Protein AF-A0A6V7Y519-F1 (afdb_monomer_lite)

Secondary structure (DSSP, 8-state):
-GGG-GGGS-HHHHGGGHHHHHHHHHHHHHH-SSHHHHHHHHHHHHHHHHHHHHH-TTHHHHHHHIIIII---GGG-SSTTSPPHHHHHHHHHHHHHHHHHTS-THHHHHHHHHHHHHHHHHHHHHHHHHHHHHHTTGGGS-GGGSS-HHHHHHHHHHHHHHHHHHHHHTTT-HHHHHHHHHHHHHHHHHHHHHS-HHHHHHHHHHHHHHHHHH--HHHHHHHHHHHHHHHTSTTSTTSS----B-TTS-B--GGG------------GGGHHHHHHHHHHHHHHHHHHHTT-

Sequence (293 aa):
MLLSFWHLFDIVRIIPFVEVIFNRLFSLLTISKTQELALTSLSTIVKLVNSLYVGRKSGRTILRNYIRLHFNSTIGNQTGDCETLHGSICKLIPALFNKYERVSDISSLDIQCLLRQLWFLFDCCTKSMAHWLILSNLIRAPRTYRFPNDQYFCLEELFNSLMEQIIEKHNKYPEECRSANLAMAVFIKYCLSLMDRHQIMKELHSIVRTMDSVGSRNFRIYKFELLHVLTGHEHWIPLCLPLLTDKYGNVMRGDSIIFDGLSSQKPTVKNWRCWWILFQIIFTYFLASLCLT

pLDDT: mean 78.94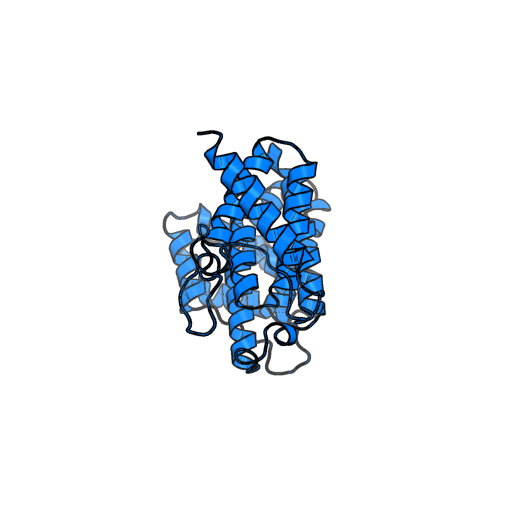, std 21.27, range [24.34, 98.44]

Structure (mmCIF, N/CA/C/O backbone):
data_AF-A0A6V7Y519-F1
#
_entry.id   AF-A0A6V7Y519-F1
#
loop_
_atom_site.group_PDB
_atom_site.id
_atom_site.type_symbol
_atom_site.label_atom_id
_atom_site.label_alt_id
_atom_site.label_comp_id
_atom_site.label_asym_id
_atom_site.label_entity_id
_atom_site.label_seq_id
_atom_site.pdbx_PDB_ins_code
_atom_site.Cartn_x
_atom_site.Cartn_y
_atom_site.Cartn_z
_atom_site.occupancy
_atom_site.B_iso_or_equiv
_atom_site.auth_seq_id
_atom_site.auth_comp_id
_atom_site.auth_asym_id
_atom_site.auth_atom_id
_atom_site.pdbx_PDB_model_num
ATOM 1 N N . MET A 1 1 ? -6.585 24.789 -9.276 1.00 35.91 1 MET A N 1
ATOM 2 C CA . MET A 1 1 ? -7.972 25.304 -9.337 1.00 35.91 1 MET A CA 1
ATOM 3 C C . MET A 1 1 ? -8.997 24.242 -9.754 1.00 35.91 1 MET A C 1
ATOM 5 O O . MET A 1 1 ? -10.035 24.173 -9.124 1.00 35.91 1 MET A O 1
ATOM 9 N N . LEU A 1 2 ? -8.723 23.362 -10.732 1.00 36.03 2 LEU A N 1
ATOM 10 C CA . LEU A 1 2 ? -9.674 22.298 -11.131 1.00 36.03 2 LEU A CA 1
ATOM 11 C C . LEU A 1 2 ? -9.806 21.124 -10.132 1.00 36.03 2 LEU A C 1
ATOM 13 O O . LEU A 1 2 ? -10.812 20.426 -10.136 1.00 36.03 2 LEU A O 1
ATOM 17 N N . LEU A 1 3 ? -8.825 20.915 -9.247 1.00 45.59 3 LEU A N 1
ATOM 18 C CA . LEU A 1 3 ? -8.810 19.785 -8.303 1.00 45.59 3 LEU A CA 1
ATOM 19 C C . LEU A 1 3 ? -9.700 19.974 -7.054 1.00 45.59 3 LEU A C 1
ATOM 21 O O . LEU A 1 3 ? -9.803 19.049 -6.258 1.00 45.59 3 LEU A O 1
ATOM 25 N N . SER A 1 4 ? -10.345 21.131 -6.865 1.00 41.72 4 SER A N 1
ATOM 26 C CA . SER A 1 4 ? -11.185 21.422 -5.686 1.00 41.72 4 SER A CA 1
ATOM 27 C C . SER A 1 4 ? -12.696 21.274 -5.924 1.00 41.72 4 SER A C 1
ATOM 29 O O . SER A 1 4 ? -13.457 21.327 -4.965 1.00 41.72 4 SER A O 1
ATOM 31 N N . PHE A 1 5 ? -13.149 21.058 -7.166 1.00 44.62 5 PHE A N 1
ATOM 32 C CA . PHE A 1 5 ? -14.580 21.058 -7.531 1.00 44.62 5 PHE A CA 1
ATOM 33 C C . PHE A 1 5 ? -15.206 19.658 -7.702 1.00 44.62 5 PHE A C 1
ATOM 35 O O . PHE A 1 5 ? -16.339 19.531 -8.160 1.00 44.62 5 PHE A O 1
ATOM 42 N N . TRP A 1 6 ? -14.511 18.586 -7.305 1.00 51.62 6 TRP A N 1
ATOM 43 C CA . TRP A 1 6 ? -14.960 17.203 -7.540 1.00 51.62 6 TRP A CA 1
ATOM 44 C C . TRP A 1 6 ? -16.269 16.819 -6.843 1.00 51.62 6 TRP A C 1
ATOM 46 O O . TRP A 1 6 ? -16.978 15.951 -7.344 1.00 51.62 6 TRP A O 1
ATOM 56 N N . HIS A 1 7 ? -16.631 17.483 -5.742 1.00 52.62 7 HIS A N 1
ATOM 57 C CA . HIS A 1 7 ? -17.895 17.236 -5.036 1.00 52.62 7 HIS A CA 1
ATOM 58 C C . HIS A 1 7 ? -19.145 17.567 -5.873 1.00 52.62 7 HIS A C 1
ATOM 60 O O . HIS A 1 7 ? -20.232 17.110 -5.537 1.00 52.62 7 HIS A O 1
ATOM 66 N N . LEU A 1 8 ? -18.993 18.329 -6.963 1.00 44.78 8 LEU A N 1
ATOM 67 C CA . LEU A 1 8 ? -20.070 18.700 -7.888 1.00 44.78 8 LEU A CA 1
ATOM 68 C C . LEU A 1 8 ? -20.172 17.778 -9.113 1.00 44.78 8 LEU A C 1
ATOM 70 O O . LEU A 1 8 ? -21.110 17.913 -9.898 1.00 44.78 8 LEU A O 1
ATOM 74 N N . PHE A 1 9 ? -19.227 16.852 -9.308 1.00 57.38 9 PHE A N 1
ATOM 75 C CA . PHE A 1 9 ? -19.288 15.930 -10.437 1.00 57.38 9 PHE A CA 1
ATOM 76 C C . PHE A 1 9 ? -20.116 14.696 -10.091 1.00 57.38 9 PHE A C 1
ATOM 78 O O . PHE A 1 9 ? -19.774 13.908 -9.211 1.00 57.38 9 PHE A O 1
ATOM 85 N N . ASP A 1 10 ? -21.189 14.505 -10.850 1.00 68.25 10 ASP A N 1
ATOM 86 C CA . ASP A 1 10 ? -22.009 13.307 -10.793 1.00 68.25 10 ASP A CA 1
ATOM 87 C C . ASP A 1 10 ? -21.159 12.072 -11.148 1.00 68.25 10 ASP A C 1
ATOM 89 O O . ASP A 1 10 ? -20.650 11.944 -12.267 1.00 68.25 10 ASP A O 1
ATOM 93 N N . ILE A 1 11 ? -21.002 11.155 -10.186 1.00 73.50 11 ILE A N 1
ATOM 94 C CA . ILE A 1 11 ? -20.200 9.925 -10.297 1.00 73.50 11 ILE A CA 1
ATOM 95 C C . ILE A 1 11 ? -20.581 9.140 -11.560 1.00 73.50 11 ILE A C 1
ATOM 97 O O . ILE A 1 11 ? -19.733 8.494 -12.174 1.00 73.50 11 ILE A O 1
ATOM 101 N N . VAL A 1 12 ? -21.850 9.203 -11.985 1.00 76.00 12 VAL A N 1
ATOM 102 C CA . VAL A 1 12 ? -22.342 8.576 -13.223 1.00 76.00 12 VAL A CA 1
ATOM 103 C C . VAL A 1 12 ? -21.588 9.066 -14.458 1.00 76.00 12 VAL A C 1
ATOM 105 O O . VAL A 1 12 ? -21.234 8.252 -15.307 1.00 76.00 12 VAL A O 1
ATOM 108 N N . ARG A 1 13 ? -21.296 10.365 -14.543 1.00 82.44 13 ARG A N 1
ATOM 109 C CA . ARG A 1 13 ? -20.630 10.973 -15.703 1.00 82.44 13 ARG A CA 1
ATOM 110 C C . ARG A 1 13 ? -19.137 10.666 -15.753 1.00 82.44 13 ARG A C 1
ATOM 112 O O . ARG A 1 13 ? -18.554 10.703 -16.829 1.00 82.44 13 ARG A O 1
ATOM 119 N N . ILE A 1 14 ? -18.527 10.357 -14.608 1.00 82.69 14 ILE A N 1
ATOM 120 C CA . ILE A 1 14 ? -17.096 10.049 -14.522 1.00 82.69 14 ILE A CA 1
ATOM 121 C C . ILE A 1 14 ? -16.797 8.617 -14.983 1.00 82.69 14 ILE A C 1
ATOM 123 O O . ILE A 1 14 ? -15.739 8.397 -15.566 1.00 82.69 14 ILE A O 1
ATOM 127 N N . ILE A 1 15 ? -17.712 7.657 -14.772 1.00 84.62 15 ILE A N 1
ATOM 128 C CA . ILE A 1 15 ? -17.491 6.222 -15.055 1.00 84.62 15 ILE A CA 1
ATOM 129 C C . ILE A 1 15 ? -16.846 5.943 -16.422 1.00 84.62 15 ILE A C 1
ATOM 131 O O . ILE A 1 15 ? -15.837 5.238 -16.435 1.00 84.62 15 ILE A O 1
ATOM 135 N N . PRO A 1 16 ? -17.345 6.493 -17.547 1.00 87.56 16 PRO A N 1
ATOM 136 C CA . PRO A 1 16 ? -16.775 6.213 -18.867 1.00 87.56 16 PRO A CA 1
ATOM 137 C C . PRO A 1 16 ? -15.312 6.651 -19.014 1.00 87.56 16 PRO A C 1
ATOM 139 O O . PRO A 1 16 ? -14.594 6.141 -19.865 1.00 87.56 16 PRO A O 1
ATOM 142 N N . PHE A 1 17 ? -14.865 7.594 -18.184 1.00 89.19 17 PHE A N 1
ATOM 143 C CA . PHE A 1 17 ? -13.533 8.189 -18.236 1.00 89.19 17 PHE A CA 1
ATOM 144 C C . PHE A 1 17 ? -12.628 7.741 -17.084 1.00 89.19 17 PHE A C 1
ATOM 146 O O . PHE A 1 17 ? -11.489 8.198 -17.006 1.00 89.19 17 PHE A O 1
ATOM 153 N N . VAL A 1 18 ? -13.099 6.858 -16.193 1.00 89.19 18 VAL A N 1
ATOM 154 C CA . VAL A 1 18 ? -12.369 6.427 -14.984 1.00 89.19 18 VAL A CA 1
ATOM 155 C C . VAL A 1 18 ? -10.961 5.938 -15.313 1.00 89.19 18 VAL A C 1
ATOM 157 O O . VAL A 1 18 ? -10.004 6.306 -14.637 1.00 89.19 18 VAL A O 1
ATOM 160 N N . GLU A 1 19 ? -10.820 5.156 -16.378 1.00 90.38 19 GLU A N 1
ATOM 161 C CA . GLU A 1 19 ? -9.536 4.602 -16.807 1.00 90.38 19 GLU A CA 1
ATOM 162 C C . GLU A 1 19 ? -8.551 5.689 -17.235 1.00 90.38 19 GLU A C 1
ATOM 164 O O . GLU A 1 19 ? -7.388 5.682 -16.830 1.00 90.38 19 GLU A O 1
ATOM 169 N N . VAL A 1 20 ? -9.027 6.650 -18.032 1.00 90.81 20 VAL A N 1
ATOM 170 C CA . VAL A 1 20 ? -8.224 7.778 -18.512 1.00 90.81 20 VAL A CA 1
ATOM 171 C C . VAL A 1 20 ? -7.824 8.661 -17.335 1.00 90.81 20 VAL A C 1
ATOM 173 O O . VAL A 1 20 ? -6.658 9.032 -17.216 1.00 90.81 20 VAL A O 1
ATOM 176 N N . ILE A 1 21 ? -8.767 8.957 -16.439 1.00 91.62 21 ILE A N 1
ATOM 177 C CA . ILE A 1 21 ? -8.535 9.798 -15.264 1.00 91.62 21 ILE A CA 1
ATOM 178 C C . ILE A 1 21 ? -7.498 9.152 -14.347 1.00 91.62 21 ILE A C 1
ATOM 180 O O . ILE A 1 21 ? -6.512 9.804 -14.007 1.00 91.62 21 ILE A O 1
ATOM 184 N N . PHE A 1 22 ? -7.660 7.876 -13.986 1.00 92.81 22 PHE A N 1
ATOM 185 C CA . PHE A 1 22 ? -6.698 7.212 -13.112 1.00 92.81 22 PHE A CA 1
ATOM 186 C C . PHE A 1 22 ? -5.319 7.103 -13.751 1.00 92.81 22 PHE A C 1
ATOM 188 O O . PHE A 1 22 ? -4.347 7.479 -13.104 1.00 92.81 22 PHE A O 1
ATOM 195 N N . ASN A 1 23 ? -5.208 6.672 -15.010 1.00 92.50 23 ASN A N 1
ATOM 196 C CA . ASN A 1 23 ? -3.902 6.567 -15.667 1.00 92.50 23 ASN A CA 1
ATOM 197 C C . ASN A 1 23 ? -3.193 7.930 -15.751 1.00 92.50 23 ASN A C 1
ATOM 199 O O . ASN A 1 23 ? -1.983 8.011 -15.540 1.00 92.50 23 ASN A O 1
ATOM 203 N N . ARG A 1 24 ? -3.932 9.023 -15.991 1.00 91.25 24 ARG A N 1
ATOM 204 C CA . ARG A 1 24 ? -3.362 10.378 -15.968 1.00 91.25 24 ARG A CA 1
ATOM 205 C C . ARG A 1 24 ? -2.940 10.805 -14.565 1.00 91.25 24 ARG A C 1
ATOM 207 O O . ARG A 1 24 ? -1.833 11.309 -14.418 1.00 91.25 24 ARG A O 1
ATOM 214 N N . LEU A 1 25 ? -3.759 10.569 -13.541 1.00 92.94 25 LEU A N 1
ATOM 215 C CA . LEU A 1 25 ? -3.409 10.899 -12.155 1.00 92.94 25 LEU A CA 1
ATOM 216 C C . LEU A 1 25 ? -2.202 10.092 -11.656 1.00 92.94 25 LEU A C 1
ATOM 218 O O . LEU A 1 25 ? -1.314 10.656 -11.027 1.00 92.94 25 LEU A O 1
ATOM 222 N N . PHE A 1 26 ? -2.126 8.800 -11.979 1.00 92.44 26 PHE A N 1
ATOM 223 C CA . PHE A 1 26 ? -0.978 7.953 -11.654 1.00 92.44 26 PHE A CA 1
ATOM 224 C C . PHE A 1 26 ? 0.287 8.401 -12.389 1.00 92.44 26 PHE A C 1
ATOM 226 O O . PHE A 1 26 ? 1.347 8.487 -11.778 1.00 92.44 26 PHE A O 1
ATOM 233 N N . SER A 1 27 ? 0.174 8.781 -13.664 1.00 89.56 27 SER A N 1
ATOM 234 C CA . SER A 1 27 ? 1.287 9.372 -14.414 1.00 89.56 27 SER A CA 1
ATOM 235 C C . SER A 1 27 ? 1.769 10.697 -13.813 1.00 89.56 27 SER A C 1
ATOM 237 O O . SER A 1 27 ? 2.960 10.992 -13.880 1.00 89.56 27 SER A O 1
ATOM 239 N N . LEU A 1 28 ? 0.880 11.497 -13.214 1.00 90.25 28 LEU A N 1
ATOM 240 C CA . LEU A 1 28 ? 1.288 12.715 -12.514 1.00 90.25 28 LEU A CA 1
ATOM 241 C C . LEU A 1 28 ? 2.119 12.403 -11.267 1.00 90.25 28 LEU A C 1
ATOM 243 O O . LEU A 1 28 ? 2.986 13.206 -10.943 1.00 90.25 28 LEU A O 1
ATOM 247 N N . LEU A 1 29 ? 1.927 11.259 -10.600 1.00 90.62 29 LEU A N 1
ATOM 248 C CA . LEU A 1 29 ? 2.732 10.906 -9.423 1.00 90.62 29 LEU A CA 1
ATOM 249 C C . LEU A 1 29 ? 4.220 10.760 -9.758 1.00 90.62 29 LEU A C 1
ATOM 251 O O . LEU A 1 29 ? 5.047 11.161 -8.952 1.00 90.62 29 LEU A O 1
ATOM 255 N N . THR A 1 30 ? 4.550 10.245 -10.946 1.00 86.62 30 THR A N 1
ATOM 256 C CA . THR A 1 30 ? 5.941 9.987 -11.362 1.00 86.62 30 THR A CA 1
ATOM 257 C C . THR A 1 30 ? 6.583 11.159 -12.109 1.00 86.62 30 THR A C 1
ATOM 259 O O . THR A 1 30 ? 7.801 11.286 -12.120 1.00 86.62 30 THR A O 1
ATOM 262 N N . ILE A 1 31 ? 5.783 12.008 -12.771 1.00 85.31 31 ILE A N 1
ATOM 263 C CA . ILE A 1 31 ? 6.279 13.149 -13.574 1.00 85.31 31 ILE A CA 1
ATOM 264 C C . ILE A 1 31 ? 6.355 14.444 -12.745 1.00 85.31 31 ILE A C 1
ATOM 266 O O . ILE A 1 31 ? 7.045 15.395 -13.122 1.00 85.31 31 ILE A O 1
ATOM 270 N N . SER A 1 32 ? 5.635 14.520 -11.621 1.00 83.81 32 SER A N 1
ATOM 271 C CA . SER A 1 32 ? 5.597 15.727 -10.791 1.00 83.81 32 SER A CA 1
ATOM 272 C C . SER A 1 32 ? 6.980 16.090 -10.255 1.00 83.81 32 SER A C 1
ATOM 274 O O . SER A 1 32 ? 7.599 15.321 -9.532 1.00 83.81 32 SER A O 1
ATOM 276 N N . LYS A 1 33 ? 7.429 17.318 -10.542 1.00 80.19 33 LYS A N 1
ATOM 277 C CA . LYS A 1 33 ? 8.677 17.870 -9.987 1.00 80.19 33 LYS A CA 1
ATOM 278 C C . LYS A 1 33 ? 8.543 18.309 -8.526 1.00 80.19 33 LYS A C 1
ATOM 280 O O . LYS A 1 33 ? 9.545 18.444 -7.835 1.00 80.19 33 LYS A O 1
ATOM 285 N N . THR A 1 34 ? 7.319 18.580 -8.069 1.00 88.44 34 THR A N 1
ATOM 286 C CA . THR A 1 34 ? 7.035 19.044 -6.708 1.00 88.44 34 THR A CA 1
ATOM 287 C C . THR A 1 34 ? 6.245 17.999 -5.929 1.00 88.44 34 THR A C 1
ATOM 289 O O . THR A 1 34 ? 5.240 17.463 -6.405 1.00 88.44 34 THR A O 1
ATOM 292 N N . GLN A 1 35 ? 6.666 17.754 -4.687 1.00 88.81 35 GLN A N 1
ATOM 293 C CA . GLN A 1 35 ? 6.001 16.804 -3.794 1.00 88.81 35 GLN A CA 1
ATOM 294 C C . GLN A 1 35 ? 4.546 17.210 -3.504 1.00 88.81 35 GLN A C 1
ATOM 296 O O . GLN A 1 35 ? 3.671 16.356 -3.400 1.00 88.81 35 GLN A O 1
ATOM 301 N N . GLU A 1 36 ? 4.242 18.510 -3.444 1.00 90.31 36 GLU A N 1
ATOM 302 C CA . GLU A 1 36 ? 2.880 19.001 -3.205 1.00 90.31 36 GLU A CA 1
ATOM 303 C C . GLU A 1 36 ? 1.891 18.631 -4.318 1.00 90.31 36 GLU A C 1
ATOM 305 O O . GLU A 1 36 ? 0.735 18.290 -4.032 1.00 90.31 36 GLU A O 1
ATOM 310 N N . LEU A 1 37 ? 2.330 18.671 -5.582 1.00 91.31 37 LEU A N 1
ATOM 311 C CA . LEU A 1 37 ? 1.500 18.287 -6.724 1.00 91.31 37 LEU A CA 1
ATOM 312 C C . LEU A 1 37 ? 1.242 16.778 -6.718 1.00 91.31 37 LEU A C 1
ATOM 314 O O . LEU A 1 37 ? 0.103 16.350 -6.927 1.00 91.31 37 LEU A O 1
ATOM 318 N N . ALA A 1 38 ? 2.267 15.984 -6.402 1.00 92.12 38 ALA A N 1
ATOM 319 C CA . ALA A 1 38 ? 2.147 14.539 -6.256 1.00 92.12 38 ALA A CA 1
ATOM 320 C C . ALA A 1 38 ? 1.193 14.164 -5.106 1.00 92.12 38 ALA A C 1
ATOM 322 O O . ALA A 1 38 ? 0.272 13.371 -5.298 1.00 92.12 38 ALA A O 1
ATOM 323 N N . LEU A 1 39 ? 1.317 14.816 -3.943 1.00 93.56 39 LEU A N 1
ATOM 324 C CA . LEU A 1 39 ? 0.414 14.631 -2.800 1.00 93.56 39 LEU A CA 1
ATOM 325 C C . LEU A 1 39 ? -1.027 15.033 -3.118 1.00 93.56 39 LEU A C 1
ATOM 327 O O . LEU A 1 39 ? -1.973 14.371 -2.697 1.00 93.56 39 LEU A O 1
ATOM 331 N N . THR A 1 40 ? -1.219 16.122 -3.862 1.00 93.06 40 THR A N 1
ATOM 332 C CA . THR A 1 40 ? -2.557 16.558 -4.280 1.00 93.06 40 THR A CA 1
ATOM 333 C C . THR A 1 40 ? -3.165 15.566 -5.268 1.00 93.06 40 THR A C 1
ATOM 335 O O . THR A 1 40 ? -4.329 15.200 -5.120 1.00 93.06 40 THR A O 1
ATOM 338 N N . SER A 1 41 ? -2.371 15.057 -6.209 1.00 94.19 41 SER A N 1
ATOM 339 C CA . SER A 1 41 ? -2.797 14.029 -7.162 1.00 94.19 41 SER A CA 1
ATOM 340 C C . SER A 1 41 ? -3.187 12.734 -6.443 1.00 94.19 41 SER A C 1
ATOM 342 O O . SER A 1 41 ? -4.286 12.224 -6.668 1.00 94.19 41 SER A O 1
ATOM 344 N N . LEU A 1 42 ? -2.368 12.258 -5.497 1.00 95.38 42 LEU A N 1
ATOM 345 C CA . LEU A 1 42 ? -2.679 11.078 -4.684 1.00 95.38 42 LEU A CA 1
ATOM 346 C C . LEU A 1 42 ? -3.947 11.281 -3.844 1.00 95.38 42 LEU A C 1
ATOM 348 O O . LEU A 1 42 ? -4.828 10.425 -3.853 1.00 95.38 42 LEU A O 1
ATOM 352 N N . SER A 1 43 ? -4.088 12.438 -3.193 1.00 94.50 43 SER A N 1
ATOM 353 C CA . SER A 1 43 ? -5.305 12.814 -2.461 1.00 94.50 43 SER A CA 1
ATOM 354 C C . SER A 1 43 ? -6.544 12.739 -3.359 1.00 94.50 43 SER A C 1
ATOM 356 O O . SER A 1 43 ? -7.572 12.184 -2.971 1.00 94.50 43 SER A O 1
ATOM 358 N N . THR A 1 44 ? -6.456 13.219 -4.604 1.00 93.50 44 THR A N 1
ATOM 359 C CA . THR A 1 44 ? -7.584 13.129 -5.542 1.00 93.50 44 THR A CA 1
ATOM 360 C C . THR A 1 44 ? -7.863 11.721 -6.044 1.00 93.50 44 THR A C 1
ATOM 362 O O . THR A 1 44 ? -9.034 11.379 -6.195 1.00 93.50 44 THR A O 1
ATOM 365 N N . ILE A 1 45 ? -6.839 10.875 -6.211 1.00 95.38 45 ILE A N 1
ATOM 366 C CA . ILE A 1 45 ? -7.032 9.442 -6.469 1.00 95.38 45 ILE A CA 1
ATOM 367 C C . ILE A 1 45 ? -7.828 8.828 -5.315 1.00 95.38 45 ILE A C 1
ATOM 369 O O . ILE A 1 45 ? -8.862 8.215 -5.554 1.00 95.38 45 ILE A O 1
ATOM 373 N N . VAL A 1 46 ? -7.407 9.047 -4.067 1.00 95.50 46 VAL A N 1
ATOM 374 C CA . VAL A 1 46 ? -8.075 8.507 -2.870 1.00 95.50 46 VAL A CA 1
ATOM 375 C C . VAL A 1 46 ? -9.531 8.966 -2.791 1.00 95.50 46 VAL A C 1
ATOM 377 O O . VAL A 1 46 ? -10.425 8.142 -2.599 1.00 95.50 46 VAL A O 1
ATOM 380 N N . LYS A 1 47 ? -9.796 10.261 -2.996 1.00 92.19 47 LYS A N 1
ATOM 381 C CA . LYS A 1 47 ? -11.160 10.816 -2.973 1.00 92.19 47 LYS A CA 1
ATOM 382 C C . LYS A 1 47 ? -12.029 10.251 -4.097 1.00 92.19 47 LYS A C 1
ATOM 384 O O . LYS A 1 47 ? -13.182 9.905 -3.847 1.00 92.19 47 LYS A O 1
ATOM 389 N N . LEU A 1 48 ? -11.483 10.092 -5.305 1.00 92.19 48 LEU A N 1
ATOM 390 C CA . LEU A 1 48 ? -12.195 9.506 -6.442 1.00 92.19 48 LEU A CA 1
ATOM 391 C C . LEU A 1 48 ? -12.514 8.024 -6.211 1.00 92.19 48 LEU A C 1
ATOM 393 O O . LEU A 1 48 ? -13.650 7.597 -6.414 1.00 92.19 48 LEU A O 1
ATOM 397 N N . VAL A 1 49 ? -11.537 7.252 -5.733 1.00 94.50 49 VAL A N 1
ATOM 398 C CA . VAL A 1 49 ? -11.713 5.840 -5.366 1.00 94.50 49 VAL A CA 1
ATOM 399 C C . VAL A 1 49 ? -12.772 5.715 -4.281 1.00 94.50 49 VAL A C 1
ATOM 401 O O . VAL A 1 49 ? -13.680 4.899 -4.408 1.00 94.50 49 VAL A O 1
ATOM 404 N N . ASN A 1 50 ? -12.709 6.555 -3.247 1.00 93.06 50 ASN A N 1
ATOM 405 C CA . ASN A 1 50 ? -13.685 6.533 -2.168 1.00 93.06 50 ASN A CA 1
ATOM 406 C C . ASN A 1 50 ? -15.096 6.883 -2.653 1.00 93.06 50 ASN A C 1
ATOM 408 O O . ASN A 1 50 ? -16.055 6.210 -2.282 1.00 93.06 50 ASN A O 1
ATOM 412 N N . SER A 1 51 ? -15.211 7.896 -3.511 1.00 90.06 51 SER A N 1
ATOM 413 C CA . SER A 1 51 ? -16.472 8.296 -4.135 1.00 90.06 51 SER A CA 1
ATOM 414 C C . SER A 1 51 ? -17.077 7.155 -4.959 1.00 90.06 51 SER A C 1
ATOM 416 O O . SER A 1 51 ? -18.246 6.819 -4.785 1.00 90.06 51 SER A O 1
ATOM 418 N N . LEU A 1 52 ? -16.272 6.466 -5.776 1.00 90.75 52 LEU A N 1
ATOM 419 C CA . LEU A 1 52 ? -16.719 5.292 -6.532 1.00 90.75 52 LEU A CA 1
ATOM 420 C C . LEU A 1 52 ? -17.110 4.128 -5.614 1.00 90.75 52 LEU A C 1
ATOM 422 O O . LEU A 1 52 ? -18.135 3.492 -5.846 1.00 90.75 52 LEU A O 1
ATOM 426 N N . TYR A 1 53 ? -16.308 3.858 -4.583 1.00 89.69 53 TYR A N 1
ATOM 427 C CA . TYR A 1 53 ? -16.504 2.746 -3.656 1.00 89.69 53 TYR A CA 1
ATOM 428 C C . TYR A 1 53 ? -17.787 2.889 -2.829 1.00 89.69 53 TYR A C 1
ATOM 430 O O . TYR A 1 53 ? -18.538 1.926 -2.704 1.00 89.69 53 TYR A O 1
ATOM 438 N N . VAL A 1 54 ? -18.044 4.081 -2.281 1.00 87.62 54 VAL A N 1
ATOM 439 C CA . VAL A 1 54 ? -19.215 4.355 -1.430 1.00 87.62 54 VAL A CA 1
ATOM 440 C C . VAL A 1 54 ? -20.450 4.698 -2.267 1.00 87.62 54 VAL A C 1
ATOM 442 O O . VAL A 1 54 ? -21.554 4.275 -1.939 1.00 87.62 54 VAL A O 1
ATOM 445 N N . GLY A 1 55 ? -20.282 5.430 -3.371 1.00 79.88 55 GLY A N 1
ATOM 446 C CA . GLY A 1 55 ? -21.391 5.953 -4.171 1.00 79.88 55 GLY A CA 1
ATOM 447 C C . GLY A 1 55 ? -22.161 4.908 -4.985 1.00 79.88 55 GLY A C 1
ATOM 448 O O . GLY A 1 55 ? -23.242 5.214 -5.486 1.00 79.88 55 GLY A O 1
ATOM 449 N N . ARG A 1 56 ? -21.645 3.678 -5.148 1.00 80.06 56 ARG A N 1
ATOM 450 C CA . ARG A 1 56 ? -22.318 2.608 -5.908 1.00 80.06 56 ARG A CA 1
ATOM 451 C C . ARG A 1 56 ? -22.016 1.205 -5.396 1.00 80.06 56 ARG A C 1
ATOM 453 O O . ARG A 1 56 ? -20.866 0.847 -5.170 1.00 80.06 56 ARG A O 1
ATOM 460 N N . LYS A 1 57 ? -23.033 0.333 -5.448 1.00 80.56 57 LYS A N 1
ATOM 461 C CA . LYS A 1 57 ? -22.887 -1.118 -5.211 1.00 80.56 57 LYS A CA 1
ATOM 462 C C . LYS A 1 57 ? -21.854 -1.779 -6.141 1.00 80.56 57 LYS A C 1
ATOM 464 O O . LYS A 1 57 ? -21.132 -2.672 -5.716 1.00 80.56 57 LYS A O 1
ATOM 469 N N . SER A 1 58 ? -21.757 -1.329 -7.396 1.00 85.19 58 SER A N 1
ATOM 470 C CA . SER A 1 58 ? -20.796 -1.842 -8.387 1.00 85.19 58 SER A CA 1
ATOM 471 C C . SER A 1 58 ? -19.418 -1.167 -8.346 1.00 85.19 58 SER A C 1
ATOM 473 O O . SER A 1 58 ? -18.527 -1.573 -9.092 1.00 85.19 58 SER A O 1
ATOM 475 N N . GLY A 1 59 ? -19.205 -0.167 -7.480 1.00 86.12 59 GLY A N 1
ATOM 476 C CA . GLY A 1 59 ? -17.974 0.627 -7.435 1.00 86.12 59 GLY A CA 1
ATOM 477 C C . GLY A 1 59 ? -16.715 -0.209 -7.228 1.00 86.12 59 GLY A C 1
ATOM 478 O O . GLY A 1 59 ? -15.732 -0.059 -7.953 1.00 86.12 59 GLY A O 1
ATOM 479 N N . ARG A 1 60 ? -16.772 -1.176 -6.305 1.00 89.88 60 ARG A N 1
ATOM 480 C CA . ARG A 1 60 ? -15.668 -2.115 -6.053 1.00 89.88 60 ARG A CA 1
ATOM 481 C C . ARG A 1 60 ? -15.310 -2.940 -7.293 1.00 89.88 60 ARG A C 1
ATOM 483 O O . ARG A 1 60 ? -14.131 -3.167 -7.550 1.00 89.88 60 ARG A O 1
ATOM 490 N N . THR A 1 61 ? -16.307 -3.365 -8.068 1.00 91.19 61 THR A N 1
ATOM 491 C CA . THR A 1 61 ? -16.096 -4.122 -9.311 1.00 91.19 61 THR A CA 1
ATOM 492 C C . THR A 1 61 ? -15.456 -3.250 -10.384 1.00 91.19 61 THR A C 1
ATOM 494 O O . THR A 1 61 ? -14.515 -3.696 -11.029 1.00 91.19 61 THR A O 1
ATOM 497 N N . ILE A 1 62 ? -15.895 -1.995 -10.528 1.00 91.38 62 ILE A N 1
ATOM 498 C CA . ILE A 1 62 ? -15.301 -1.030 -11.470 1.00 91.38 62 ILE A CA 1
ATOM 499 C C . ILE A 1 62 ? -13.818 -0.812 -11.146 1.00 91.38 62 ILE A C 1
ATOM 501 O O . ILE A 1 62 ? -12.969 -0.937 -12.024 1.00 91.38 62 ILE A O 1
ATOM 505 N N . LEU A 1 63 ? -13.495 -0.561 -9.875 1.00 94.06 63 LEU A N 1
ATOM 506 C CA . LEU A 1 63 ? -12.117 -0.353 -9.419 1.00 94.06 63 LEU A CA 1
ATOM 507 C C . LEU A 1 63 ? -11.239 -1.595 -9.641 1.00 94.06 63 LEU A C 1
ATOM 509 O O . LEU A 1 63 ? -10.114 -1.481 -10.124 1.00 94.06 63 LEU A O 1
ATOM 513 N N . ARG A 1 64 ? -11.761 -2.795 -9.351 1.00 94.19 64 ARG A N 1
ATOM 514 C CA . ARG A 1 64 ? -11.059 -4.060 -9.625 1.00 94.19 64 ARG A CA 1
ATOM 515 C C . ARG A 1 64 ? -10.847 -4.297 -11.119 1.00 94.19 64 ARG A C 1
ATOM 517 O O . ARG A 1 64 ? -9.770 -4.742 -11.506 1.00 94.19 64 ARG A O 1
ATOM 524 N N . ASN A 1 65 ? -11.837 -3.987 -11.954 1.00 92.88 65 ASN A N 1
ATOM 525 C CA . ASN A 1 65 ? -11.719 -4.102 -13.406 1.00 92.88 65 ASN A CA 1
ATOM 526 C C . ASN A 1 65 ? -10.678 -3.127 -13.954 1.00 92.88 65 ASN A C 1
ATOM 528 O O . ASN A 1 65 ? -9.849 -3.538 -14.760 1.00 92.88 65 ASN A O 1
ATOM 532 N N . TYR A 1 66 ? -10.649 -1.888 -13.455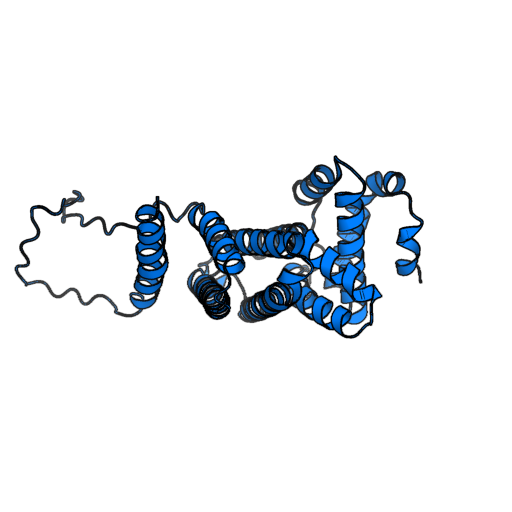 1.00 94.56 66 TYR A N 1
ATOM 533 C CA . TYR A 1 66 ? -9.590 -0.935 -13.776 1.00 94.56 66 TYR A CA 1
ATOM 534 C C . TYR A 1 66 ? -8.208 -1.513 -13.449 1.00 94.56 66 TYR A C 1
ATOM 536 O O . TYR A 1 66 ? -7.363 -1.609 -14.341 1.00 94.56 66 TYR A O 1
ATOM 544 N N . ILE A 1 67 ? -7.994 -1.973 -12.207 1.00 93.50 67 ILE A N 1
ATOM 545 C CA . ILE A 1 67 ? -6.712 -2.567 -11.799 1.00 93.50 67 ILE A CA 1
ATOM 546 C C . ILE A 1 67 ? -6.361 -3.742 -12.711 1.00 93.50 67 ILE A C 1
ATOM 548 O O . ILE A 1 67 ? -5.224 -3.843 -13.157 1.00 93.50 67 ILE A O 1
ATOM 552 N N . ARG A 1 68 ? -7.316 -4.624 -13.022 1.00 91.81 68 ARG A N 1
ATOM 553 C CA . ARG A 1 68 ? -7.071 -5.837 -13.809 1.00 91.81 68 ARG A CA 1
ATOM 554 C C . ARG A 1 68 ? -6.754 -5.540 -15.274 1.00 91.81 68 ARG A C 1
ATOM 556 O O . ARG A 1 68 ? -5.763 -6.071 -15.772 1.00 91.81 68 ARG A O 1
ATOM 563 N N . LEU A 1 69 ? -7.555 -4.708 -15.934 1.00 89.56 69 LEU A N 1
ATOM 564 C CA . LEU A 1 69 ? -7.579 -4.573 -17.394 1.00 89.56 69 LEU A CA 1
ATOM 565 C C . LEU A 1 69 ? -6.915 -3.289 -17.911 1.00 89.56 69 LEU A C 1
ATOM 567 O O . LEU A 1 69 ? -6.310 -3.322 -18.975 1.00 89.56 69 LEU A O 1
ATOM 571 N N . HIS A 1 70 ? -6.982 -2.185 -17.162 1.00 88.94 70 HIS A N 1
ATOM 572 C CA . HIS A 1 70 ? -6.675 -0.845 -17.692 1.00 88.94 70 HIS A CA 1
ATOM 573 C C . HIS A 1 70 ? -5.498 -0.145 -17.005 1.00 88.94 70 HIS A C 1
ATOM 575 O O . HIS A 1 70 ? -4.984 0.845 -17.526 1.00 88.94 70 HIS A O 1
ATOM 581 N N . PHE A 1 71 ? -5.066 -0.640 -15.842 1.00 88.75 71 PHE A N 1
ATOM 582 C CA . PHE A 1 71 ? -3.931 -0.079 -15.116 1.00 88.75 71 PHE A CA 1
ATOM 583 C C . PHE A 1 71 ? -2.641 -0.171 -15.931 1.00 88.75 71 PHE A C 1
ATOM 585 O O . PHE A 1 71 ? -2.184 -1.275 -16.256 1.00 88.75 71 PHE A O 1
ATOM 592 N N . ASN A 1 72 ? -2.024 0.985 -16.178 1.00 82.81 72 ASN A N 1
ATOM 593 C CA . ASN A 1 72 ? -0.761 1.081 -16.887 1.00 82.81 72 ASN A CA 1
ATOM 594 C C . ASN A 1 72 ? 0.280 1.904 -16.106 1.00 82.81 72 ASN A C 1
ATOM 596 O O . ASN A 1 72 ? 0.063 3.068 -15.785 1.00 82.81 72 ASN A O 1
ATOM 600 N N . SER A 1 73 ? 1.444 1.302 -15.850 1.00 75.50 73 SER A N 1
ATOM 601 C CA . SER A 1 73 ? 2.575 1.941 -15.164 1.00 75.50 73 SER A CA 1
ATOM 602 C C . SER A 1 73 ? 3.727 2.332 -16.104 1.00 75.50 73 SER A C 1
ATOM 604 O O . SER A 1 73 ? 4.777 2.745 -15.621 1.00 75.50 73 SER A O 1
ATOM 606 N N . THR A 1 74 ? 3.591 2.162 -17.427 1.00 59.72 74 THR A N 1
ATOM 607 C CA . THR A 1 74 ? 4.709 2.252 -18.394 1.00 59.72 74 THR A CA 1
ATOM 608 C C . THR A 1 74 ? 5.176 3.671 -18.727 1.00 59.72 74 THR A C 1
ATOM 610 O O . THR A 1 74 ? 6.147 3.830 -19.462 1.00 59.72 74 THR A O 1
ATOM 613 N N . ILE A 1 75 ? 4.517 4.713 -18.221 1.00 52.56 75 ILE A N 1
ATOM 614 C CA . ILE A 1 75 ? 4.768 6.093 -18.673 1.00 52.56 75 ILE A CA 1
ATOM 615 C C . ILE A 1 75 ? 6.015 6.710 -17.996 1.00 52.56 75 ILE A C 1
ATOM 617 O O . ILE A 1 75 ? 6.540 7.701 -18.490 1.00 52.56 75 ILE A O 1
ATOM 621 N N . GLY A 1 76 ? 6.542 6.102 -16.924 1.00 50.53 76 GLY A N 1
ATOM 622 C CA . GLY A 1 76 ? 7.670 6.646 -16.150 1.00 50.53 76 GLY A CA 1
ATOM 623 C C . GLY A 1 76 ? 9.045 5.995 -16.354 1.00 50.53 76 GLY A C 1
ATOM 624 O O . GLY A 1 76 ? 10.006 6.519 -15.829 1.00 50.53 76 GLY A O 1
ATOM 625 N N . ASN A 1 77 ? 9.192 4.885 -17.089 1.00 48.78 77 ASN A N 1
ATOM 626 C CA . ASN A 1 77 ? 10.437 4.083 -17.040 1.00 48.78 77 ASN A CA 1
ATOM 627 C C . ASN A 1 77 ? 11.299 4.120 -18.317 1.00 48.78 77 ASN A C 1
ATOM 629 O O . ASN A 1 77 ? 12.198 3.296 -18.461 1.00 48.78 77 ASN A O 1
ATOM 633 N N . GLN A 1 78 ? 11.030 5.016 -19.273 1.00 47.94 78 GLN A N 1
ATOM 634 C CA . GLN A 1 78 ? 11.812 5.058 -20.524 1.00 47.94 78 GLN A CA 1
ATOM 635 C C . GLN A 1 78 ? 13.137 5.825 -20.383 1.00 47.94 78 GLN A C 1
ATOM 637 O O . GLN A 1 78 ? 14.034 5.662 -21.203 1.00 47.94 78 GLN A O 1
ATOM 642 N N . THR A 1 79 ? 13.291 6.596 -19.309 1.00 45.94 79 THR A N 1
ATOM 643 C CA . THR A 1 79 ? 14.529 7.279 -18.926 1.00 45.94 79 THR A CA 1
ATOM 644 C C . THR A 1 79 ? 14.823 6.911 -17.476 1.00 45.94 79 THR A C 1
ATOM 646 O O . THR A 1 79 ? 13.945 7.064 -16.630 1.00 45.94 79 THR A O 1
ATOM 649 N N . GLY A 1 80 ? 16.022 6.407 -17.175 1.00 51.56 80 GLY A N 1
ATOM 650 C CA . GLY A 1 80 ? 16.404 5.921 -15.837 1.00 51.56 80 GLY A CA 1
ATOM 651 C C . GLY A 1 80 ? 16.334 6.953 -14.698 1.00 51.56 80 GLY A C 1
ATOM 652 O O . GLY A 1 80 ? 16.560 6.585 -13.552 1.00 51.56 80 GLY A O 1
ATOM 653 N N . ASP A 1 81 ? 15.990 8.206 -15.004 1.00 52.03 81 ASP A N 1
ATOM 654 C CA . ASP A 1 81 ? 15.924 9.338 -14.074 1.00 52.03 81 ASP A CA 1
ATOM 655 C C . ASP A 1 81 ? 14.539 9.554 -13.435 1.00 52.03 81 ASP A C 1
ATOM 657 O O . ASP A 1 81 ? 14.384 10.405 -12.559 1.00 52.03 81 ASP A O 1
ATOM 661 N N . CYS A 1 82 ? 13.505 8.834 -13.878 1.00 60.00 82 CYS A N 1
ATOM 662 C CA . CYS A 1 82 ? 12.141 9.023 -13.384 1.00 60.00 82 CYS A CA 1
ATOM 663 C C . CYS A 1 82 ? 11.796 8.036 -12.258 1.00 60.00 82 CYS A C 1
ATOM 665 O O . CYS A 1 82 ? 12.090 6.843 -12.332 1.00 60.00 82 CYS A O 1
ATOM 667 N N . GLU A 1 83 ? 11.142 8.542 -11.209 1.00 78.94 83 GLU A N 1
ATOM 668 C CA . GLU A 1 83 ? 10.733 7.737 -10.060 1.00 78.94 83 GLU A CA 1
ATOM 669 C C . GLU A 1 83 ? 9.724 6.655 -10.476 1.00 78.94 83 GLU A C 1
ATOM 671 O O . GLU A 1 83 ? 8.790 6.902 -11.247 1.00 78.94 83 GLU A O 1
ATOM 676 N N . THR A 1 84 ? 9.897 5.432 -9.970 1.00 89.50 84 THR A N 1
ATOM 677 C CA . THR A 1 84 ? 8.956 4.352 -10.264 1.00 89.50 84 THR A CA 1
ATOM 678 C C . THR A 1 84 ? 7.629 4.600 -9.551 1.00 89.50 84 THR A C 1
ATOM 680 O O . THR A 1 84 ? 7.595 5.020 -8.398 1.00 89.50 84 THR A O 1
ATOM 683 N N . LEU A 1 85 ? 6.508 4.264 -10.197 1.00 92.75 85 LEU A N 1
ATOM 684 C CA . LEU A 1 85 ? 5.179 4.490 -9.612 1.00 92.75 85 LEU A CA 1
ATOM 685 C C . LEU A 1 85 ? 4.998 3.803 -8.247 1.00 92.75 85 LEU A C 1
ATOM 687 O O . LEU A 1 85 ? 4.439 4.396 -7.330 1.00 92.75 85 LEU A O 1
ATOM 691 N N . HIS A 1 86 ? 5.478 2.567 -8.091 1.00 93.69 86 HIS A N 1
ATOM 692 C CA . HIS A 1 86 ? 5.447 1.871 -6.802 1.00 93.69 86 HIS A CA 1
ATOM 693 C C . HIS A 1 86 ? 6.307 2.573 -5.738 1.00 93.69 86 HIS A C 1
ATOM 695 O O . HIS A 1 86 ? 5.876 2.674 -4.592 1.00 93.69 86 HIS A O 1
ATOM 701 N N . GLY A 1 87 ? 7.472 3.114 -6.113 1.00 93.00 87 GLY A N 1
ATOM 702 C CA . GLY A 1 87 ? 8.305 3.932 -5.231 1.00 93.00 87 GLY A CA 1
ATOM 703 C C . GLY A 1 87 ? 7.584 5.209 -4.799 1.00 93.00 87 GLY A C 1
ATOM 704 O O . GLY A 1 87 ? 7.461 5.464 -3.601 1.00 93.00 87 GLY A O 1
ATOM 705 N N . SER A 1 88 ? 7.006 5.948 -5.754 1.00 93.06 88 SER A N 1
ATOM 706 C CA . SER A 1 88 ? 6.212 7.148 -5.472 1.00 93.06 88 SER A CA 1
ATOM 707 C C . SER A 1 88 ? 5.018 6.838 -4.564 1.00 93.06 88 SER A C 1
ATOM 709 O O . SER A 1 88 ? 4.777 7.573 -3.615 1.00 93.06 88 SER A O 1
ATOM 711 N N . ILE A 1 89 ? 4.279 5.742 -4.787 1.00 95.69 89 ILE A N 1
ATOM 712 C CA . ILE A 1 89 ? 3.151 5.357 -3.917 1.00 95.69 89 ILE A CA 1
ATOM 713 C C . ILE A 1 89 ? 3.633 5.086 -2.485 1.00 95.69 89 ILE A C 1
ATOM 715 O O . ILE A 1 89 ? 3.037 5.616 -1.546 1.00 95.69 89 ILE A O 1
ATOM 719 N N . CYS A 1 90 ? 4.708 4.308 -2.308 1.00 96.25 90 CYS A N 1
ATOM 720 C CA . CYS A 1 90 ? 5.236 3.997 -0.977 1.00 96.25 90 CYS A CA 1
ATOM 721 C C . CYS A 1 90 ? 5.706 5.248 -0.225 1.00 96.25 90 CYS A C 1
ATOM 723 O O . CYS A 1 90 ? 5.450 5.347 0.968 1.00 96.25 90 CYS A O 1
ATOM 725 N N . LYS A 1 91 ? 6.321 6.221 -0.910 1.00 95.25 91 LYS A N 1
ATOM 726 C CA . LYS A 1 91 ? 6.761 7.490 -0.299 1.00 95.25 91 LYS A CA 1
ATOM 727 C C . LYS A 1 91 ? 5.615 8.464 -0.029 1.00 95.25 91 LYS A C 1
ATOM 729 O O . LYS A 1 91 ? 5.605 9.174 0.975 1.00 95.25 91 LYS A O 1
ATOM 734 N N . LEU A 1 92 ? 4.647 8.544 -0.940 1.00 96.38 92 LEU A N 1
ATOM 735 C CA . LEU A 1 92 ? 3.588 9.548 -0.868 1.00 96.38 92 LEU A CA 1
ATOM 736 C C . LEU A 1 92 ? 2.499 9.192 0.144 1.00 96.38 92 LEU A C 1
ATOM 738 O O . LEU A 1 92 ? 1.884 10.115 0.665 1.00 96.38 92 LEU A O 1
ATOM 742 N N . ILE A 1 93 ? 2.245 7.911 0.440 1.00 97.38 93 ILE A N 1
ATOM 743 C CA . ILE A 1 93 ? 1.234 7.526 1.443 1.00 97.38 93 ILE A CA 1
ATOM 744 C C . ILE A 1 93 ? 1.596 8.061 2.848 1.00 97.38 93 ILE A C 1
ATOM 746 O O . ILE A 1 93 ? 0.768 8.784 3.406 1.00 97.38 93 ILE A O 1
ATOM 750 N N . PRO A 1 94 ? 2.803 7.820 3.405 1.00 96.62 94 PRO A N 1
ATOM 751 C CA . PRO A 1 94 ? 3.232 8.415 4.678 1.00 96.62 94 PRO A CA 1
ATOM 752 C C . PRO A 1 94 ? 3.202 9.942 4.658 1.00 96.62 94 PRO A C 1
ATOM 754 O O . PRO A 1 94 ? 2.651 10.584 5.551 1.00 96.62 94 PRO A O 1
ATOM 757 N N . ALA A 1 95 ? 3.715 10.548 3.584 1.00 95.38 95 ALA A N 1
ATOM 758 C CA . ALA A 1 95 ? 3.689 11.998 3.426 1.00 95.38 95 ALA A CA 1
ATOM 759 C C . ALA A 1 95 ? 2.255 12.564 3.360 1.00 95.38 95 ALA A C 1
ATOM 761 O O . ALA A 1 95 ? 2.016 13.694 3.790 1.00 95.38 95 ALA A O 1
ATOM 762 N N . LEU A 1 96 ? 1.290 11.791 2.853 1.00 95.19 96 LEU A N 1
ATOM 763 C CA . LEU A 1 96 ? -0.117 12.172 2.811 1.00 95.19 96 LEU A CA 1
ATOM 764 C C . LEU A 1 96 ? -0.775 12.091 4.194 1.00 95.19 96 LEU A C 1
ATOM 766 O O . LEU A 1 96 ? -1.526 13.005 4.530 1.00 95.19 96 LEU A O 1
ATOM 770 N N . PHE A 1 97 ? -0.453 11.079 5.010 1.00 94.81 97 PHE A N 1
ATOM 771 C CA . PHE A 1 97 ? -0.862 11.045 6.421 1.00 94.81 97 PHE A CA 1
ATOM 772 C C . PHE A 1 97 ? -0.355 12.285 7.166 1.00 94.81 97 PHE A C 1
ATOM 774 O O . PHE A 1 97 ? -1.161 13.050 7.695 1.00 94.81 97 PHE A O 1
ATOM 781 N N . ASN A 1 98 ? 0.948 12.568 7.069 1.00 92.50 98 ASN A N 1
ATOM 782 C CA . ASN A 1 98 ? 1.570 13.745 7.685 1.00 92.50 98 ASN A CA 1
ATOM 783 C C . ASN A 1 98 ? 0.933 15.063 7.215 1.00 92.50 98 ASN A C 1
ATOM 785 O O . ASN A 1 98 ? 0.779 16.009 7.989 1.00 92.50 98 ASN A O 1
ATOM 789 N N . LYS A 1 99 ? 0.557 15.153 5.932 1.00 91.31 99 LYS A N 1
ATOM 790 C CA . LYS A 1 99 ? -0.145 16.322 5.387 1.00 91.31 99 LYS A CA 1
ATOM 791 C C . LYS A 1 99 ? -1.528 16.485 6.010 1.00 91.31 99 LYS A C 1
ATOM 793 O O . LYS A 1 99 ? -1.907 17.612 6.318 1.00 91.31 99 LYS A O 1
ATOM 798 N N . TYR A 1 100 ? -2.285 15.401 6.156 1.00 90.19 100 TYR A N 1
ATOM 799 C CA . TYR A 1 100 ? -3.622 15.476 6.731 1.00 90.19 100 TYR A CA 1
ATOM 800 C C . TYR A 1 100 ? -3.585 15.835 8.215 1.00 90.19 100 TYR A C 1
ATOM 802 O O . TYR A 1 100 ? -4.367 16.678 8.628 1.00 90.19 100 TYR A O 1
ATOM 810 N N . GLU A 1 101 ? -2.643 15.320 9.000 1.00 84.38 101 GLU A N 1
ATOM 811 C CA . GLU A 1 101 ? -2.546 15.659 10.430 1.00 84.38 101 GLU A CA 1
ATOM 812 C C . GLU A 1 101 ? -2.295 17.145 10.709 1.00 84.38 101 GLU A C 1
ATOM 814 O O . GLU A 1 101 ? -2.766 17.680 11.709 1.00 84.38 101 GLU A O 1
ATOM 819 N N . ARG A 1 102 ? -1.588 17.839 9.811 1.00 80.12 102 ARG A N 1
ATOM 820 C CA . ARG A 1 102 ? -1.274 19.269 9.965 1.00 80.12 102 ARG A CA 1
ATOM 821 C C . ARG A 1 102 ? -2.455 20.201 9.679 1.00 80.12 102 ARG A C 1
ATOM 823 O O . ARG A 1 102 ? -2.374 21.383 10.002 1.00 80.12 102 ARG A O 1
ATOM 830 N N . VAL A 1 103 ? -3.523 19.713 9.048 1.00 69.88 103 VAL A N 1
ATOM 831 C CA . VAL A 1 103 ? -4.697 20.511 8.658 1.00 69.88 103 VAL A CA 1
ATOM 832 C C . VAL A 1 103 ? -5.856 20.133 9.590 1.00 69.88 103 VAL A C 1
ATOM 834 O O . VAL A 1 103 ? -6.111 18.954 9.785 1.00 69.88 103 VAL A O 1
ATOM 837 N N . SER A 1 104 ? -6.549 21.086 10.218 1.00 61.25 104 SER A N 1
ATOM 838 C CA . SER A 1 104 ? -7.632 20.813 11.188 1.00 61.25 104 SER A CA 1
ATOM 839 C C . SER A 1 104 ? -8.880 20.143 10.567 1.00 61.25 104 SER A C 1
ATOM 841 O O . SER A 1 104 ? -9.043 20.159 9.348 1.00 61.25 104 SER A O 1
ATOM 843 N N . ASP A 1 105 ? -9.726 19.538 11.422 1.00 55.69 105 ASP A N 1
ATOM 844 C CA . ASP A 1 105 ? -11.053 18.875 11.277 1.00 55.69 105 ASP A CA 1
ATOM 845 C C . ASP A 1 105 ? -11.485 18.249 9.930 1.00 55.69 105 ASP A C 1
ATOM 847 O O . ASP A 1 105 ? -11.908 17.087 9.905 1.00 55.69 105 ASP A O 1
ATOM 851 N N . ILE A 1 106 ? -11.353 18.956 8.803 1.00 57.22 106 ILE A N 1
ATOM 852 C CA . ILE A 1 106 ? -11.547 18.448 7.430 1.00 57.22 106 ILE A CA 1
ATOM 853 C C . ILE A 1 106 ? -10.599 17.263 7.146 1.00 57.22 106 ILE A C 1
ATOM 855 O O . ILE A 1 106 ? -10.952 16.338 6.413 1.00 57.22 106 ILE A O 1
ATOM 859 N N . SER A 1 107 ? -9.430 17.230 7.792 1.00 64.50 107 SER A N 1
ATOM 860 C CA . SER A 1 107 ? -8.458 16.130 7.714 1.00 64.50 107 SER A CA 1
ATOM 861 C C . SER A 1 107 ? -8.944 14.797 8.268 1.00 64.50 107 SER A C 1
ATOM 863 O O . SER A 1 107 ? -8.473 13.740 7.847 1.00 64.50 107 SER A O 1
ATOM 865 N N . SER A 1 108 ? -9.900 14.815 9.198 1.00 77.25 108 SER A N 1
ATOM 866 C CA . SER A 1 108 ? -10.332 13.603 9.890 1.00 77.25 108 SER A CA 1
ATOM 867 C C . SER A 1 108 ? -11.098 12.647 8.968 1.00 77.25 108 SER A C 1
ATOM 869 O O . SER A 1 108 ? -10.953 11.429 9.094 1.00 77.25 108 SER A O 1
ATOM 871 N N . LEU A 1 109 ? -11.853 13.199 8.012 1.00 86.38 109 LEU A N 1
ATOM 872 C CA . LEU A 1 109 ? -12.540 12.464 6.948 1.00 86.38 109 LEU A CA 1
ATOM 873 C C . LEU A 1 109 ? -11.556 11.987 5.876 1.00 86.38 109 LEU A C 1
ATOM 875 O O . LEU A 1 109 ? -11.705 10.887 5.344 1.00 86.38 109 LEU A O 1
ATOM 879 N N . ASP A 1 110 ? -10.543 12.797 5.568 1.00 90.81 110 ASP A N 1
ATOM 880 C CA . ASP A 1 110 ? -9.525 12.470 4.571 1.00 90.81 110 ASP A CA 1
ATOM 881 C C . ASP A 1 110 ? -8.643 11.291 5.034 1.00 90.81 110 ASP A C 1
ATOM 883 O O . ASP A 1 110 ? -8.421 10.360 4.256 1.00 90.81 110 ASP A O 1
ATOM 887 N N . ILE A 1 111 ? -8.245 11.249 6.314 1.00 92.56 111 ILE A N 1
ATOM 888 C CA . ILE A 1 111 ? -7.543 10.098 6.917 1.00 92.56 111 ILE A CA 1
ATOM 889 C C . ILE A 1 111 ? -8.426 8.846 6.889 1.00 92.56 111 ILE A C 1
ATOM 891 O O . ILE A 1 111 ? -7.971 7.779 6.474 1.00 92.56 111 ILE A O 1
ATOM 895 N N . GLN A 1 112 ? -9.702 8.968 7.269 1.00 93.75 112 GLN A N 1
ATOM 896 C CA . GLN A 1 112 ? -10.655 7.856 7.216 1.00 93.75 112 GLN A CA 1
ATOM 897 C C . GLN A 1 112 ? -10.797 7.307 5.784 1.00 93.75 112 GLN A C 1
ATOM 899 O O . GLN A 1 112 ? -10.780 6.094 5.567 1.00 93.75 112 GLN A O 1
ATOM 904 N N . CYS A 1 113 ? -10.901 8.189 4.783 1.00 93.94 113 CYS A N 1
ATOM 905 C CA . CYS A 1 113 ? -10.954 7.795 3.376 1.00 93.94 113 CYS A CA 1
ATOM 906 C C . CYS A 1 113 ? -9.666 7.103 2.925 1.00 93.94 113 CYS A C 1
ATOM 908 O O . CYS A 1 113 ? -9.744 6.087 2.235 1.00 93.94 113 CYS A O 1
ATOM 910 N N . LEU A 1 114 ? -8.503 7.625 3.316 1.00 96.50 114 LEU A N 1
ATOM 911 C CA . LEU A 1 114 ? -7.214 7.032 2.981 1.00 96.50 114 LEU A CA 1
ATOM 912 C C . LEU A 1 114 ? -7.101 5.615 3.547 1.00 96.50 114 LEU A C 1
ATOM 914 O O . LEU A 1 114 ? -6.920 4.685 2.764 1.00 96.50 114 LEU A O 1
ATOM 918 N N . LEU A 1 115 ? -7.318 5.433 4.855 1.00 97.06 115 LEU A N 1
ATOM 919 C CA . LEU A 1 115 ? -7.285 4.121 5.517 1.00 97.06 115 LEU A CA 1
ATOM 920 C C . LEU A 1 115 ? -8.220 3.113 4.834 1.00 97.06 115 LEU A C 1
ATOM 922 O O . LEU A 1 115 ? -7.819 1.989 4.525 1.00 97.06 115 LEU A O 1
ATOM 926 N N . ARG A 1 116 ? -9.447 3.537 4.508 1.00 95.88 116 ARG A N 1
ATOM 927 C CA . ARG A 1 116 ? -10.432 2.694 3.819 1.00 95.88 116 ARG A CA 1
ATOM 928 C C . ARG A 1 116 ? -9.992 2.277 2.418 1.00 95.88 116 ARG A C 1
ATOM 930 O O . ARG A 1 116 ? -10.294 1.160 2.008 1.00 95.88 116 ARG A O 1
ATOM 937 N N . GLN A 1 117 ? -9.319 3.153 1.671 1.00 96.81 117 GLN A N 1
ATOM 938 C CA . GLN A 1 117 ? -8.977 2.921 0.261 1.00 96.81 117 GLN A CA 1
ATOM 939 C C . GLN A 1 117 ? -7.542 2.427 0.020 1.00 96.81 117 GLN A C 1
ATOM 941 O O . GLN A 1 117 ? -7.155 2.248 -1.137 1.00 96.81 117 GLN A O 1
ATOM 946 N N . LEU A 1 118 ? -6.767 2.128 1.070 1.00 98.12 118 LEU A N 1
ATOM 947 C CA . LEU A 1 118 ? -5.404 1.592 0.936 1.00 98.12 118 LEU A CA 1
ATOM 948 C C . LEU A 1 118 ? -5.325 0.320 0.083 1.00 98.12 118 LEU A C 1
ATOM 950 O O . LEU A 1 118 ? -4.367 0.163 -0.667 1.00 98.12 118 LEU A O 1
ATOM 954 N N . TRP A 1 119 ? -6.342 -0.550 0.126 1.00 97.62 119 TRP A N 1
ATOM 955 C CA . TRP A 1 119 ? -6.388 -1.770 -0.696 1.00 97.62 119 TRP A CA 1
ATOM 956 C C . TRP A 1 119 ? -6.197 -1.473 -2.191 1.00 97.62 119 TRP A C 1
ATOM 958 O O . TRP A 1 119 ? -5.466 -2.184 -2.872 1.00 97.62 119 TRP A O 1
ATOM 968 N N . PHE A 1 120 ? -6.802 -0.392 -2.693 1.00 97.75 120 PHE A N 1
ATOM 969 C CA . PHE A 1 120 ? -6.707 -0.008 -4.098 1.00 97.75 120 PHE A CA 1
ATOM 970 C C . PHE A 1 120 ? -5.302 0.493 -4.445 1.00 97.75 120 PHE A C 1
ATOM 972 O O . PHE A 1 120 ? -4.752 0.133 -5.488 1.00 97.75 120 PHE A O 1
ATOM 979 N N . LEU A 1 121 ? -4.713 1.312 -3.568 1.00 98.12 121 LEU A N 1
ATOM 980 C CA . LEU A 1 121 ? -3.363 1.842 -3.762 1.00 98.12 121 LEU A CA 1
ATOM 981 C C . LEU A 1 121 ? -2.314 0.728 -3.707 1.00 98.12 121 LEU A C 1
ATOM 983 O O . LEU A 1 121 ? -1.410 0.711 -4.540 1.00 98.12 121 LEU A O 1
ATOM 987 N N . PHE A 1 122 ? -2.456 -0.221 -2.783 1.00 98.44 122 PHE A N 1
ATOM 988 C CA . PHE A 1 122 ? -1.559 -1.368 -2.673 1.00 98.44 122 PHE A CA 1
ATOM 989 C C . PHE A 1 122 ? -1.690 -2.338 -3.845 1.00 98.44 122 PHE A C 1
ATOM 991 O O . PHE A 1 122 ? -0.663 -2.752 -4.373 1.00 98.44 122 PHE A O 1
ATOM 998 N N . ASP A 1 123 ? -2.899 -2.615 -4.340 1.00 96.94 123 ASP A N 1
ATOM 999 C CA . ASP A 1 123 ? -3.074 -3.417 -5.558 1.00 96.94 123 ASP A CA 1
ATOM 1000 C C . ASP A 1 123 ? -2.404 -2.746 -6.777 1.00 96.94 123 ASP A C 1
ATOM 1002 O O . ASP A 1 123 ? -1.703 -3.401 -7.556 1.00 96.94 123 ASP A O 1
ATOM 1006 N N . CYS A 1 124 ? -2.557 -1.422 -6.926 1.00 96.19 124 CYS A N 1
ATOM 1007 C CA . CYS A 1 124 ? -1.866 -0.645 -7.962 1.00 96.19 124 CYS A CA 1
ATOM 1008 C C . CYS A 1 124 ? -0.338 -0.686 -7.785 1.00 96.19 124 CYS A C 1
ATOM 1010 O O . CYS A 1 124 ? 0.398 -0.869 -8.759 1.00 96.19 124 CYS A O 1
ATOM 1012 N N . CYS A 1 125 ? 0.146 -0.553 -6.548 1.00 96.25 125 CYS A N 1
ATOM 1013 C CA . CYS A 1 125 ? 1.564 -0.624 -6.209 1.00 96.25 125 CYS A CA 1
ATOM 1014 C C . CYS A 1 125 ? 2.149 -1.996 -6.571 1.00 96.25 125 CYS A C 1
ATOM 1016 O O . CYS A 1 125 ? 3.112 -2.071 -7.333 1.00 96.25 125 CYS A O 1
ATOM 1018 N N . THR A 1 126 ? 1.508 -3.090 -6.147 1.00 95.56 126 THR A N 1
ATOM 1019 C CA . THR A 1 126 ? 1.905 -4.460 -6.497 1.00 95.56 126 THR A CA 1
ATOM 1020 C C . THR A 1 126 ? 1.934 -4.674 -8.007 1.00 95.56 126 THR A C 1
ATOM 1022 O O . THR A 1 126 ? 2.898 -5.240 -8.532 1.00 95.56 126 THR A O 1
ATOM 1025 N N . LYS A 1 127 ? 0.916 -4.201 -8.737 1.00 94.19 127 LYS A N 1
ATOM 1026 C CA . LYS A 1 127 ? 0.892 -4.334 -10.197 1.00 94.19 127 LYS A CA 1
ATOM 1027 C C . LYS A 1 127 ? 2.021 -3.533 -10.856 1.00 94.19 127 LYS A C 1
ATOM 1029 O O . LYS A 1 127 ? 2.664 -4.035 -11.776 1.00 94.19 127 LYS A O 1
ATOM 1034 N N . SER A 1 128 ? 2.335 -2.339 -10.349 1.00 94.38 128 SER A N 1
ATOM 1035 C CA . SER A 1 128 ? 3.493 -1.560 -10.807 1.00 94.38 128 SER A CA 1
ATOM 1036 C C . SER A 1 128 ? 4.829 -2.247 -10.508 1.00 94.38 128 SER A C 1
ATOM 1038 O O . SER A 1 128 ? 5.704 -2.244 -11.373 1.00 94.38 128 SER A O 1
ATOM 1040 N N . MET A 1 129 ? 4.991 -2.864 -9.334 1.00 93.75 129 MET A N 1
ATOM 1041 C CA . MET A 1 129 ? 6.186 -3.647 -8.994 1.00 93.75 129 MET A CA 1
ATOM 1042 C C . MET A 1 129 ? 6.375 -4.815 -9.968 1.00 93.75 129 MET A C 1
ATOM 1044 O O . MET A 1 129 ? 7.474 -5.029 -10.474 1.00 93.75 129 MET A O 1
ATOM 1048 N N . ALA A 1 130 ? 5.298 -5.544 -10.279 1.00 92.81 130 ALA A N 1
ATOM 1049 C CA . ALA A 1 130 ? 5.333 -6.638 -11.245 1.00 92.81 130 ALA A CA 1
ATOM 1050 C C . ALA A 1 130 ? 5.698 -6.149 -12.656 1.00 92.81 130 ALA A C 1
ATOM 1052 O O . ALA A 1 130 ? 6.575 -6.728 -13.295 1.00 92.81 130 ALA A O 1
ATOM 1053 N N . HIS A 1 131 ? 5.084 -5.058 -13.127 1.00 90.88 131 HIS A N 1
ATOM 1054 C CA . HIS A 1 131 ? 5.441 -4.449 -14.410 1.00 90.88 131 HIS A CA 1
ATOM 1055 C C . HIS A 1 131 ? 6.909 -4.022 -14.456 1.00 90.88 131 HIS A C 1
ATOM 1057 O O . HIS A 1 131 ? 7.576 -4.276 -15.452 1.00 90.88 131 HIS A O 1
ATOM 1063 N N . TRP A 1 132 ? 7.430 -3.412 -13.392 1.00 90.12 132 TRP A N 1
ATOM 1064 C CA . TRP A 1 132 ? 8.833 -3.012 -13.333 1.00 90.12 132 TRP A CA 1
ATOM 1065 C C . TRP A 1 132 ? 9.775 -4.222 -13.427 1.00 90.12 132 TRP A C 1
ATOM 1067 O O . TRP A 1 132 ? 10.687 -4.212 -14.246 1.00 90.12 132 TRP A O 1
ATOM 1077 N N . LEU A 1 133 ? 9.493 -5.320 -12.715 1.00 90.88 133 LEU A N 1
ATOM 1078 C CA . LEU A 1 133 ? 10.283 -6.555 -12.833 1.00 90.88 133 LEU A CA 1
ATOM 1079 C C . LEU A 1 133 ? 10.278 -7.151 -14.245 1.00 90.88 133 LEU A C 1
ATOM 1081 O O . LEU A 1 133 ? 11.276 -7.739 -14.662 1.00 90.88 133 LEU A O 1
ATOM 1085 N N . ILE A 1 134 ? 9.155 -7.036 -14.957 1.00 89.81 134 ILE A N 1
ATOM 1086 C CA . ILE A 1 134 ? 9.023 -7.516 -16.336 1.00 89.81 134 ILE A CA 1
ATOM 1087 C C . ILE A 1 134 ? 9.805 -6.602 -17.285 1.00 89.81 134 ILE A C 1
ATOM 1089 O O . ILE A 1 134 ? 10.641 -7.090 -18.037 1.00 89.81 134 ILE A O 1
ATOM 1093 N N . LEU A 1 135 ? 9.581 -5.287 -17.220 1.00 87.75 135 LEU A N 1
ATOM 1094 C CA . LEU A 1 135 ? 10.214 -4.302 -18.106 1.00 87.75 135 LEU A CA 1
ATOM 1095 C C . LEU A 1 135 ? 11.733 -4.230 -17.910 1.00 87.75 135 LEU A C 1
ATOM 1097 O O . LEU A 1 135 ? 12.470 -4.086 -18.879 1.00 87.75 135 LEU A O 1
ATOM 1101 N N . SER A 1 136 ? 12.205 -4.373 -16.671 1.00 87.19 136 SER A N 1
ATOM 1102 C CA . SER A 1 136 ? 13.632 -4.401 -16.338 1.00 87.19 136 SER A CA 1
ATOM 1103 C C . SER A 1 136 ? 14.265 -5.789 -16.500 1.00 87.19 136 SER A C 1
ATOM 1105 O O . SER A 1 136 ? 15.442 -5.952 -16.199 1.00 87.19 136 SER A O 1
ATOM 1107 N N . ASN A 1 137 ? 13.515 -6.805 -16.950 1.00 88.62 137 ASN A N 1
ATOM 1108 C CA . ASN A 1 137 ? 13.963 -8.202 -17.070 1.00 88.62 137 ASN A CA 1
ATOM 1109 C C . ASN A 1 137 ? 14.500 -8.829 -15.761 1.00 88.62 137 ASN A C 1
ATOM 1111 O O . ASN A 1 137 ? 15.206 -9.840 -15.781 1.00 88.62 137 ASN A O 1
ATOM 1115 N N . LEU A 1 138 ? 14.121 -8.286 -14.602 1.00 88.75 138 LEU A N 1
ATOM 1116 C CA . LEU A 1 138 ? 14.571 -8.739 -13.280 1.00 88.75 138 LEU A CA 1
ATOM 1117 C C . LEU A 1 138 ? 13.715 -9.876 -12.708 1.00 88.75 138 LEU A C 1
ATOM 1119 O O . LEU A 1 138 ? 14.073 -10.469 -11.692 1.00 88.75 138 LEU A O 1
ATOM 1123 N N . ILE A 1 139 ? 12.610 -10.249 -13.359 1.00 88.06 139 ILE A N 1
ATOM 1124 C CA . ILE A 1 139 ? 11.735 -11.332 -12.880 1.00 88.06 139 ILE A CA 1
ATOM 1125 C C . ILE A 1 139 ? 12.468 -12.679 -12.721 1.00 88.06 139 ILE A C 1
ATOM 1127 O O . ILE A 1 139 ? 12.145 -13.458 -11.820 1.00 88.06 139 ILE A O 1
ATOM 1131 N N . ARG A 1 140 ? 13.491 -12.935 -13.552 1.00 88.06 140 ARG A N 1
ATOM 1132 C CA . ARG A 1 140 ? 14.347 -14.135 -13.484 1.00 88.06 140 ARG A CA 1
ATOM 1133 C C . ARG A 1 140 ? 15.534 -13.987 -12.529 1.00 88.06 140 ARG A C 1
ATOM 1135 O O . ARG A 1 140 ? 16.152 -14.992 -12.190 1.00 88.06 140 ARG A O 1
ATOM 1142 N N . ALA A 1 141 ? 15.844 -12.773 -12.076 1.00 88.62 141 ALA A N 1
ATOM 1143 C CA . ALA A 1 141 ? 16.930 -12.538 -11.135 1.00 88.62 141 ALA A CA 1
ATOM 1144 C C . ALA A 1 141 ? 16.597 -13.120 -9.744 1.00 88.62 141 ALA A C 1
ATOM 1146 O O . ALA A 1 141 ? 15.411 -13.235 -9.382 1.00 88.62 141 ALA A O 1
ATOM 1147 N N . PRO A 1 142 ? 17.615 -13.464 -8.930 1.00 88.00 142 PRO A N 1
ATOM 1148 C CA . PRO A 1 142 ? 17.408 -13.801 -7.527 1.00 88.00 142 PRO A CA 1
ATOM 1149 C C . PRO A 1 142 ? 16.696 -12.657 -6.802 1.00 88.00 142 PRO A C 1
ATOM 1151 O O . PRO A 1 142 ? 16.992 -11.487 -7.039 1.00 88.00 142 PRO A O 1
ATOM 1154 N N . ARG A 1 143 ? 15.765 -12.984 -5.896 1.00 86.88 143 ARG A N 1
ATOM 1155 C CA . ARG A 1 143 ? 14.911 -11.988 -5.217 1.00 86.88 143 ARG A CA 1
ATOM 1156 C C . ARG A 1 143 ? 15.693 -10.878 -4.502 1.00 86.88 143 ARG A C 1
ATOM 1158 O O . ARG A 1 143 ? 15.230 -9.745 -4.479 1.00 86.88 143 ARG A O 1
ATOM 1165 N N . THR A 1 144 ? 16.882 -11.192 -3.994 1.00 88.06 144 THR A N 1
ATOM 1166 C CA . THR A 1 144 ? 17.808 -10.257 -3.331 1.00 88.06 144 THR A CA 1
ATOM 1167 C C . THR A 1 144 ? 18.269 -9.110 -4.228 1.00 88.06 144 THR A C 1
ATOM 1169 O O . THR A 1 144 ? 18.546 -8.031 -3.728 1.00 88.06 144 THR A O 1
ATOM 1172 N N . TYR A 1 145 ? 18.325 -9.324 -5.545 1.00 88.38 145 TYR A N 1
ATOM 1173 C CA . TYR A 1 145 ? 18.783 -8.333 -6.526 1.00 88.38 145 TYR A CA 1
ATOM 1174 C C . TYR A 1 145 ? 17.642 -7.726 -7.332 1.00 88.38 145 TYR A C 1
ATOM 1176 O O . TYR A 1 145 ? 17.877 -6.972 -8.272 1.00 88.38 145 TYR A O 1
ATOM 1184 N N . ARG A 1 146 ? 16.397 -8.090 -7.008 1.00 90.62 146 ARG A N 1
ATOM 1185 C CA . ARG A 1 146 ? 15.254 -7.646 -7.789 1.00 90.62 146 ARG A CA 1
ATOM 1186 C C . ARG A 1 146 ? 14.972 -6.182 -7.599 1.00 90.62 146 ARG A C 1
ATOM 1188 O O . ARG A 1 146 ? 14.677 -5.591 -8.603 1.00 90.62 146 ARG A O 1
ATOM 1195 N N . PHE A 1 147 ? 15.055 -5.625 -6.393 1.00 92.62 147 PHE A N 1
ATOM 1196 C CA . PHE A 1 147 ? 14.715 -4.226 -6.102 1.00 92.62 147 PHE A CA 1
ATOM 1197 C C . PHE A 1 147 ? 15.896 -3.494 -5.449 1.00 92.62 147 PHE A C 1
ATOM 1199 O O . PHE A 1 147 ? 16.666 -4.138 -4.734 1.00 92.62 147 PHE A O 1
ATOM 1206 N N . PRO A 1 148 ? 16.033 -2.170 -5.654 1.00 91.50 148 PRO A N 1
ATOM 1207 C CA . PRO A 1 148 ? 17.056 -1.365 -4.989 1.00 91.50 148 PRO A CA 1
ATOM 1208 C C . PRO A 1 148 ? 16.771 -1.195 -3.489 1.00 91.50 148 PRO A C 1
ATOM 1210 O O . PRO A 1 148 ? 15.623 -1.282 -3.052 1.00 91.50 148 PRO A O 1
ATOM 1213 N N . ASN A 1 149 ? 17.812 -0.892 -2.706 1.00 90.94 149 ASN A N 1
ATOM 1214 C CA . ASN A 1 149 ? 17.709 -0.687 -1.253 1.00 90.94 149 ASN A CA 1
ATOM 1215 C C . ASN A 1 149 ? 16.728 0.432 -0.872 1.00 90.94 149 ASN A C 1
ATOM 1217 O O . ASN A 1 149 ? 15.966 0.269 0.078 1.00 90.94 149 ASN A O 1
ATOM 1221 N N . ASP A 1 150 ? 16.673 1.507 -1.659 1.00 91.19 150 ASP A N 1
ATOM 1222 C CA . ASP A 1 150 ? 15.747 2.625 -1.442 1.00 91.19 150 ASP A CA 1
ATOM 1223 C C . ASP A 1 150 ? 14.284 2.169 -1.418 1.00 91.19 150 ASP A C 1
ATOM 1225 O O . ASP A 1 150 ? 13.480 2.688 -0.646 1.00 91.19 150 ASP A O 1
ATOM 1229 N N . GLN A 1 151 ? 13.932 1.150 -2.211 1.00 92.19 151 GLN A N 1
ATOM 1230 C CA . GLN A 1 151 ? 12.576 0.605 -2.220 1.00 92.19 151 GLN A CA 1
ATOM 1231 C C . GLN A 1 151 ? 12.236 -0.105 -0.904 1.00 92.19 151 GLN A C 1
ATOM 1233 O O . GLN A 1 151 ? 11.090 -0.038 -0.461 1.00 92.19 151 GLN A O 1
ATOM 1238 N N . TYR A 1 152 ? 13.206 -0.776 -0.278 1.00 94.81 152 TYR A N 1
ATOM 1239 C CA . TYR A 1 152 ? 13.011 -1.403 1.031 1.00 94.81 152 TYR A CA 1
ATOM 1240 C C . TYR A 1 152 ? 12.862 -0.350 2.130 1.00 94.81 152 TYR A C 1
ATOM 1242 O O . TYR A 1 152 ? 11.958 -0.475 2.949 1.00 94.81 152 TYR A O 1
ATOM 1250 N N . PHE A 1 153 ? 13.661 0.722 2.092 1.00 95.44 153 PHE A N 1
ATOM 1251 C CA . PHE A 1 153 ? 13.528 1.844 3.026 1.00 95.44 153 PHE A CA 1
ATOM 1252 C C . PHE A 1 153 ? 12.141 2.502 2.941 1.00 95.44 153 PHE A C 1
ATOM 1254 O O . PHE A 1 153 ? 11.478 2.698 3.955 1.00 95.44 153 PHE A O 1
ATOM 1261 N N . CYS A 1 154 ? 11.646 2.756 1.725 1.00 95.50 154 CYS A N 1
ATOM 1262 C CA . CYS A 1 154 ? 10.310 3.329 1.533 1.00 95.50 154 CYS A CA 1
ATOM 1263 C C . CYS A 1 154 ? 9.188 2.402 2.031 1.00 95.50 154 CYS A C 1
ATOM 1265 O O . CYS A 1 154 ? 8.129 2.880 2.428 1.00 95.50 154 CYS A O 1
ATOM 1267 N N . LEU A 1 155 ? 9.381 1.079 1.978 1.00 96.69 155 LEU A N 1
ATOM 1268 C CA . LEU A 1 155 ? 8.418 0.111 2.513 1.00 96.69 155 LEU A CA 1
ATOM 1269 C C . LEU A 1 155 ? 8.429 0.070 4.041 1.00 96.69 155 LEU A C 1
ATOM 1271 O O . LEU A 1 155 ? 7.361 0.007 4.640 1.00 96.69 155 LEU A O 1
ATOM 1275 N N . GLU A 1 156 ? 9.609 0.117 4.655 1.00 96.88 156 GLU A N 1
ATOM 1276 C CA . GLU A 1 156 ? 9.761 0.215 6.110 1.00 96.88 156 GLU A CA 1
ATOM 1277 C C . GLU A 1 156 ? 9.064 1.480 6.639 1.00 96.88 156 GLU A C 1
ATOM 1279 O O . GLU A 1 156 ? 8.213 1.393 7.524 1.00 96.88 156 GLU A O 1
ATOM 1284 N N . GLU A 1 157 ? 9.326 2.646 6.034 1.00 97.38 157 GLU A N 1
ATOM 1285 C CA . GLU A 1 157 ? 8.660 3.907 6.395 1.00 97.38 157 GLU A CA 1
ATOM 1286 C C . GLU A 1 157 ? 7.137 3.833 6.195 1.00 97.38 157 GLU A C 1
ATOM 1288 O O . GLU A 1 157 ? 6.371 4.249 7.067 1.00 97.38 157 GLU A O 1
ATOM 1293 N N . LEU A 1 158 ? 6.686 3.240 5.083 1.00 98.38 158 LEU A N 1
ATOM 1294 C CA . LEU A 1 158 ? 5.268 3.013 4.809 1.00 98.38 158 LEU A CA 1
ATOM 1295 C C . LEU A 1 158 ? 4.590 2.172 5.892 1.00 98.38 158 LEU A C 1
ATOM 1297 O O . LEU A 1 158 ? 3.516 2.545 6.366 1.00 98.38 158 LEU A O 1
ATOM 1301 N N . PHE A 1 159 ? 5.178 1.034 6.261 1.00 98.19 159 PHE A N 1
ATOM 1302 C CA . PHE A 1 159 ? 4.588 0.136 7.247 1.00 98.19 159 PHE A CA 1
ATOM 1303 C C . PHE A 1 159 ? 4.601 0.734 8.648 1.00 98.19 159 PHE A C 1
ATOM 1305 O O . PHE A 1 159 ? 3.594 0.633 9.347 1.00 98.19 159 PHE A O 1
ATOM 1312 N N . ASN A 1 160 ? 5.689 1.399 9.038 1.00 97.56 160 ASN A N 1
ATOM 1313 C CA . ASN A 1 160 ? 5.779 2.066 10.334 1.00 97.56 160 ASN A CA 1
ATOM 1314 C C . ASN A 1 160 ? 4.743 3.192 10.444 1.00 97.56 160 ASN A C 1
ATOM 1316 O O . ASN A 1 160 ? 3.926 3.173 11.363 1.00 97.56 160 ASN A O 1
ATOM 1320 N N . SER A 1 161 ? 4.688 4.091 9.454 1.00 97.38 161 SER A N 1
ATOM 1321 C CA . SER A 1 161 ? 3.703 5.178 9.415 1.00 97.38 161 SER A CA 1
ATOM 1322 C C . SER A 1 161 ? 2.268 4.641 9.420 1.00 97.38 161 SER A C 1
ATOM 1324 O O . SER A 1 161 ? 1.428 5.113 10.183 1.00 97.38 161 SER A O 1
ATOM 1326 N N . LEU A 1 162 ? 1.968 3.603 8.630 1.00 97.81 162 LEU A N 1
ATOM 1327 C CA . LEU A 1 162 ? 0.632 3.009 8.618 1.00 97.81 162 LEU A CA 1
ATOM 1328 C C . LEU A 1 162 ? 0.262 2.379 9.968 1.00 97.81 162 LEU A C 1
ATOM 1330 O O . LEU A 1 162 ? -0.878 2.514 10.414 1.00 97.81 162 LEU A O 1
ATOM 1334 N N . MET A 1 163 ? 1.202 1.700 10.625 1.00 97.44 163 MET A N 1
ATOM 1335 C CA . MET A 1 163 ? 0.967 1.111 11.941 1.00 97.44 163 MET A CA 1
ATOM 1336 C C . MET A 1 163 ? 0.710 2.172 13.008 1.00 97.44 163 MET A C 1
ATOM 1338 O O . MET A 1 163 ? -0.215 2.000 13.800 1.00 97.44 163 MET A O 1
ATOM 1342 N N . GLU A 1 164 ? 1.456 3.276 13.000 1.00 96.19 164 GLU A N 1
ATOM 1343 C CA . GLU A 1 164 ? 1.206 4.422 13.883 1.00 96.19 164 GLU A CA 1
ATOM 1344 C C . GLU A 1 164 ? -0.218 4.963 13.695 1.00 96.19 164 GLU A C 1
ATOM 1346 O O . GLU A 1 164 ? -0.966 5.090 14.668 1.00 96.19 164 GLU A O 1
ATOM 1351 N N . GLN A 1 165 ? -0.645 5.158 12.442 1.00 95.69 165 GLN A N 1
ATOM 1352 C CA . GLN A 1 165 ? -2.000 5.614 12.122 1.00 95.69 165 GLN A CA 1
ATOM 1353 C C . GLN A 1 165 ? -3.076 4.617 12.570 1.00 95.69 165 GLN A C 1
ATOM 1355 O O . GLN A 1 165 ? -4.106 5.013 13.115 1.00 95.69 165 GLN A O 1
ATOM 1360 N N . ILE A 1 166 ? -2.859 3.311 12.381 1.00 96.62 166 ILE A N 1
ATOM 1361 C CA . ILE A 1 166 ? -3.793 2.282 12.857 1.00 96.62 166 ILE A CA 1
ATOM 1362 C C . ILE A 1 166 ? -3.905 2.339 14.386 1.00 96.62 166 ILE A C 1
ATOM 1364 O O . ILE A 1 166 ? -5.015 2.309 14.910 1.00 96.62 166 ILE A O 1
ATOM 1368 N N . ILE A 1 167 ? -2.792 2.458 15.112 1.00 96.44 167 ILE A N 1
ATOM 1369 C CA . ILE A 1 167 ? -2.775 2.534 16.582 1.00 96.44 167 ILE A CA 1
ATOM 1370 C C . ILE A 1 167 ? -3.541 3.747 17.082 1.00 96.44 167 ILE A C 1
ATOM 1372 O O . ILE A 1 167 ? -4.448 3.603 17.912 1.00 96.44 167 ILE A O 1
ATOM 1376 N N . GLU A 1 168 ? -3.226 4.914 16.536 1.00 94.06 168 GLU A N 1
ATOM 1377 C CA . GLU A 1 168 ? -3.814 6.171 16.967 1.00 94.06 168 GLU A CA 1
ATOM 1378 C C . GLU A 1 168 ? -5.314 6.243 16.643 1.00 94.06 168 GLU A C 1
ATOM 1380 O O . GLU A 1 168 ? -6.120 6.684 17.466 1.00 94.06 168 GLU A O 1
ATOM 1385 N N . LYS A 1 169 ? -5.722 5.779 15.453 1.00 93.81 169 LYS A N 1
ATOM 1386 C CA . LYS A 1 169 ? -7.089 5.980 14.956 1.00 93.81 169 LYS A CA 1
ATOM 1387 C C . LYS A 1 169 ? -8.044 4.813 15.226 1.00 93.81 169 LYS A C 1
ATOM 1389 O O . LYS A 1 169 ? -9.248 5.009 15.051 1.00 93.81 169 LYS A O 1
ATOM 1394 N N . HIS A 1 170 ? -7.590 3.639 15.693 1.00 93.75 170 HIS A N 1
ATOM 1395 C CA . HIS A 1 170 ? -8.473 2.461 15.810 1.00 93.75 170 HIS A CA 1
ATOM 1396 C C . HIS A 1 170 ? -9.694 2.660 16.718 1.00 93.75 170 HIS A C 1
ATOM 1398 O O . HIS A 1 170 ? -10.734 2.061 16.464 1.00 93.75 170 HIS A O 1
ATOM 1404 N N . ASN A 1 171 ? -9.589 3.492 17.759 1.00 92.50 171 ASN A N 1
ATOM 1405 C CA . ASN A 1 171 ? -10.716 3.778 18.651 1.00 92.50 171 ASN A CA 1
ATOM 1406 C C . ASN A 1 171 ? -11.796 4.624 17.961 1.00 92.50 171 ASN A C 1
ATOM 1408 O O . ASN A 1 171 ? -12.973 4.506 18.288 1.00 92.50 171 ASN A O 1
ATOM 1412 N N . LYS A 1 172 ? -11.396 5.480 17.014 1.00 92.75 172 LYS A N 1
ATOM 1413 C CA . LYS A 1 172 ? -12.297 6.394 16.303 1.00 92.75 172 LYS A CA 1
ATOM 1414 C C . LYS A 1 172 ? -12.855 5.768 15.023 1.00 92.75 172 LYS A C 1
ATOM 1416 O O . LYS A 1 172 ? -14.028 5.957 14.719 1.00 92.75 172 LYS A O 1
ATOM 1421 N N . TYR A 1 173 ? -12.024 5.026 14.291 1.00 94.50 173 TYR A N 1
ATOM 1422 C CA . TYR A 1 173 ? -12.339 4.447 12.981 1.00 94.50 173 TYR A CA 1
ATOM 1423 C C . TYR A 1 173 ? -11.951 2.955 12.922 1.00 94.50 173 TYR A C 1
ATOM 1425 O O . TYR A 1 173 ? -11.018 2.585 12.199 1.00 94.50 173 TYR A O 1
ATOM 1433 N N . PRO A 1 174 ? -12.604 2.080 13.711 1.00 94.88 174 PRO A N 1
ATOM 1434 C CA . PRO A 1 174 ? -12.202 0.677 13.830 1.00 94.88 174 PRO A CA 1
ATOM 1435 C C . PRO A 1 174 ? -12.314 -0.085 12.504 1.00 94.88 174 PRO A C 1
ATOM 1437 O O . PRO A 1 174 ? -11.400 -0.826 12.147 1.00 94.88 174 PRO A O 1
ATOM 1440 N N . GLU A 1 175 ? -13.381 0.135 11.734 1.00 95.25 175 GLU A N 1
ATOM 1441 C CA . GLU A 1 175 ? -13.604 -0.558 10.459 1.00 95.25 175 GLU A CA 1
ATOM 1442 C C . GLU A 1 175 ? -12.573 -0.159 9.396 1.00 95.25 175 GLU A C 1
ATOM 1444 O O . GLU A 1 175 ? -12.027 -1.012 8.693 1.00 95.25 175 GLU A O 1
ATOM 1449 N N . GLU A 1 176 ? -12.240 1.130 9.297 1.00 96.44 176 GLU A N 1
ATOM 1450 C CA . GLU A 1 176 ? -11.211 1.605 8.374 1.00 96.44 176 GLU A CA 1
ATOM 1451 C C . GLU A 1 176 ? -9.815 1.134 8.770 1.00 96.44 176 GLU A C 1
ATOM 1453 O O . GLU A 1 176 ? -9.045 0.738 7.897 1.00 96.44 176 GLU A O 1
ATOM 1458 N N . CYS A 1 177 ? -9.500 1.108 10.067 1.00 97.31 177 CYS A N 1
ATOM 1459 C CA . CYS A 1 177 ? -8.234 0.570 10.561 1.00 97.31 177 CYS A CA 1
ATOM 1460 C C . CYS A 1 177 ? -8.117 -0.938 10.296 1.00 97.31 177 CYS A C 1
ATOM 1462 O O . CYS A 1 177 ? -7.066 -1.407 9.862 1.00 97.31 177 CYS A O 1
ATOM 1464 N N . ARG A 1 178 ? -9.202 -1.701 10.480 1.00 97.12 178 ARG A N 1
ATOM 1465 C CA . ARG A 1 178 ? -9.252 -3.130 10.136 1.00 97.12 178 ARG A CA 1
ATOM 1466 C C . ARG A 1 178 ? -9.078 -3.356 8.634 1.00 97.12 178 ARG A C 1
ATOM 1468 O O . ARG A 1 178 ? -8.302 -4.216 8.224 1.00 97.12 178 ARG A O 1
ATOM 1475 N N . SER A 1 179 ? -9.748 -2.553 7.804 1.00 97.12 179 SER A N 1
ATOM 1476 C CA . SER A 1 179 ? -9.591 -2.580 6.344 1.00 97.12 179 SER A CA 1
ATOM 1477 C C . SER A 1 179 ? -8.154 -2.258 5.919 1.00 97.12 179 SER A C 1
ATOM 1479 O O . SER A 1 179 ? -7.605 -2.938 5.052 1.00 97.12 179 SER A O 1
ATOM 1481 N N . ALA A 1 180 ? -7.522 -1.264 6.548 1.00 98.25 180 ALA A N 1
ATOM 1482 C CA . ALA A 1 180 ? -6.124 -0.912 6.323 1.00 98.25 180 ALA A CA 1
ATOM 1483 C C . ALA A 1 180 ? -5.172 -2.053 6.719 1.00 98.25 180 ALA A C 1
ATOM 1485 O O . ALA A 1 180 ? -4.276 -2.396 5.948 1.00 98.25 180 ALA A O 1
ATOM 1486 N N . ASN A 1 181 ? -5.408 -2.697 7.867 1.00 98.00 181 ASN A N 1
ATOM 1487 C CA . ASN A 1 181 ? -4.643 -3.861 8.314 1.00 98.00 181 ASN A CA 1
ATOM 1488 C C . ASN A 1 181 ? -4.738 -5.030 7.317 1.00 98.00 181 ASN A C 1
ATOM 1490 O O . ASN A 1 181 ? -3.721 -5.605 6.929 1.00 98.00 181 ASN A O 1
ATOM 1494 N N . LEU A 1 182 ? -5.944 -5.345 6.834 1.00 97.81 182 LEU A N 1
ATOM 1495 C CA . LEU A 1 182 ? -6.148 -6.374 5.809 1.00 97.81 182 LEU A CA 1
ATOM 1496 C C . LEU A 1 182 ? -5.465 -6.014 4.482 1.00 97.81 182 LEU A C 1
ATOM 1498 O O . LEU A 1 182 ? -4.834 -6.871 3.863 1.00 97.81 182 LEU A O 1
ATOM 1502 N N . ALA A 1 183 ? -5.559 -4.753 4.051 1.00 98.38 183 ALA A N 1
ATOM 1503 C CA . ALA A 1 183 ? -4.881 -4.269 2.852 1.00 98.38 183 ALA A CA 1
ATOM 1504 C C . ALA A 1 183 ? -3.356 -4.420 2.971 1.00 98.38 183 ALA A C 1
ATOM 1506 O O . ALA A 1 183 ? -2.714 -4.925 2.050 1.00 98.38 183 ALA A O 1
ATOM 1507 N N . MET A 1 184 ? -2.787 -4.044 4.120 1.00 98.31 184 MET A N 1
ATOM 1508 C CA . MET A 1 184 ? -1.365 -4.204 4.415 1.00 98.31 184 MET A CA 1
ATOM 1509 C C . MET A 1 184 ? -0.950 -5.680 4.400 1.00 98.31 184 MET A C 1
ATOM 1511 O O . MET A 1 184 ? 0.056 -6.024 3.784 1.00 98.31 184 MET A O 1
ATOM 1515 N N . ALA A 1 185 ? -1.743 -6.574 4.996 1.00 96.69 185 ALA A N 1
ATOM 1516 C CA . ALA A 1 185 ? -1.463 -8.009 4.998 1.00 96.69 185 ALA A CA 1
ATOM 1517 C C . ALA A 1 185 ? -1.418 -8.602 3.578 1.00 96.69 185 ALA A C 1
ATOM 1519 O O . ALA A 1 185 ? -0.499 -9.352 3.235 1.00 96.69 185 ALA A O 1
ATOM 1520 N N . VAL A 1 186 ? -2.378 -8.230 2.723 1.00 96.12 186 VAL A N 1
ATOM 1521 C CA . VAL A 1 186 ? -2.406 -8.638 1.309 1.00 96.12 186 VAL A CA 1
ATOM 1522 C C . VAL A 1 186 ? -1.206 -8.067 0.547 1.00 96.12 186 VAL A C 1
ATOM 1524 O O . VAL A 1 186 ? -0.592 -8.773 -0.251 1.00 96.12 186 VAL A O 1
ATOM 1527 N N . PHE A 1 187 ? -0.819 -6.822 0.820 1.00 97.94 187 PHE A N 1
ATOM 1528 C CA . PHE A 1 187 ? 0.349 -6.208 0.194 1.00 97.94 187 PHE A CA 1
ATOM 1529 C C . PHE A 1 187 ? 1.657 -6.910 0.588 1.00 97.94 187 PHE A C 1
ATOM 1531 O O . PHE A 1 187 ? 2.431 -7.299 -0.287 1.00 97.94 187 PHE A O 1
ATOM 1538 N N . ILE A 1 188 ? 1.866 -7.181 1.882 1.00 96.25 188 ILE A N 1
ATOM 1539 C CA . ILE A 1 188 ? 3.023 -7.941 2.391 1.00 96.25 188 ILE A CA 1
ATOM 1540 C C . ILE A 1 188 ? 3.084 -9.325 1.737 1.00 96.25 188 ILE A C 1
ATOM 1542 O O . ILE A 1 188 ? 4.153 -9.757 1.298 1.00 96.25 188 ILE A O 1
ATOM 1546 N N . LYS A 1 189 ? 1.937 -10.006 1.601 1.00 93.19 189 LYS A N 1
ATOM 1547 C CA . LYS A 1 189 ? 1.834 -11.293 0.901 1.00 93.19 189 LYS A CA 1
ATOM 1548 C C . LYS A 1 189 ? 2.383 -11.215 -0.529 1.00 93.19 189 LYS A C 1
ATOM 1550 O O . LYS A 1 189 ? 3.121 -12.108 -0.947 1.00 93.19 189 LYS A O 1
ATOM 1555 N N . TYR A 1 190 ? 2.065 -10.160 -1.278 1.00 94.31 190 TYR A N 1
ATOM 1556 C CA . TYR A 1 190 ? 2.622 -9.962 -2.617 1.00 94.31 190 TYR A CA 1
ATOM 1557 C C . TYR A 1 190 ? 4.109 -9.591 -2.592 1.00 94.31 190 TYR A C 1
ATOM 1559 O O . TYR A 1 190 ? 4.879 -10.118 -3.399 1.00 94.31 190 TYR A O 1
ATOM 1567 N N . CYS A 1 191 ? 4.551 -8.767 -1.639 1.00 94.44 191 CYS A N 1
ATOM 1568 C CA . CYS A 1 191 ? 5.970 -8.454 -1.464 1.00 94.44 191 CYS A CA 1
ATOM 1569 C C . CYS A 1 191 ? 6.808 -9.716 -1.201 1.00 94.44 191 CYS A C 1
ATOM 1571 O O . CYS A 1 191 ? 7.883 -9.851 -1.779 1.00 94.44 191 CYS A O 1
ATOM 1573 N N . LEU A 1 192 ? 6.299 -10.700 -0.447 1.00 91.50 192 LEU A N 1
ATOM 1574 C CA . LEU A 1 192 ? 6.959 -12.003 -0.243 1.00 91.50 192 LEU A CA 1
ATOM 1575 C C . LEU A 1 192 ? 7.152 -12.815 -1.539 1.00 91.50 192 LEU A C 1
ATOM 1577 O O . LEU A 1 192 ? 8.061 -13.652 -1.631 1.00 91.50 192 LEU A O 1
ATOM 1581 N N . SER A 1 193 ? 6.302 -12.598 -2.546 1.00 89.00 193 SER A N 1
ATOM 1582 C CA . SER A 1 193 ? 6.442 -13.221 -3.868 1.00 89.00 193 SER A CA 1
ATOM 1583 C C . SER A 1 193 ? 7.462 -12.488 -4.743 1.00 89.00 193 SER A C 1
ATOM 1585 O O . SER A 1 193 ? 8.256 -13.137 -5.440 1.00 89.00 193 SER A O 1
ATOM 1587 N N . LEU A 1 194 ? 7.448 -11.151 -4.698 1.00 90.38 194 LEU A N 1
ATOM 1588 C CA . LEU A 1 194 ? 8.185 -10.282 -5.617 1.00 90.38 194 LEU A CA 1
ATOM 1589 C C . LEU A 1 194 ? 9.601 -9.921 -5.132 1.00 90.38 194 LEU A C 1
ATOM 1591 O O . LEU A 1 194 ? 10.514 -9.913 -5.957 1.00 90.38 194 LEU A O 1
ATOM 1595 N N . MET A 1 195 ? 9.792 -9.669 -3.833 1.00 93.12 195 MET A N 1
ATOM 1596 C CA . MET A 1 195 ? 10.999 -9.083 -3.218 1.00 93.12 195 MET A CA 1
ATOM 1597 C C . MET A 1 195 ? 11.793 -10.082 -2.361 1.00 93.12 195 MET A C 1
ATOM 1599 O O . MET A 1 195 ? 11.388 -11.236 -2.204 1.00 93.12 195 MET A O 1
ATOM 1603 N N . ASP A 1 196 ? 12.930 -9.666 -1.787 1.00 90.88 196 ASP A N 1
ATOM 1604 C CA . ASP A 1 196 ? 13.663 -10.492 -0.822 1.00 90.88 196 ASP A CA 1
ATOM 1605 C C . ASP A 1 196 ? 12.809 -10.799 0.413 1.00 90.88 196 ASP A C 1
ATOM 1607 O O . ASP A 1 196 ? 12.449 -9.921 1.200 1.00 90.88 196 ASP A O 1
ATOM 1611 N N . ARG A 1 197 ? 12.530 -12.089 0.605 1.00 89.25 197 ARG A N 1
ATOM 1612 C CA . ARG A 1 197 ? 11.720 -12.590 1.712 1.00 89.25 197 ARG A CA 1
ATOM 1613 C C . ARG A 1 197 ? 12.323 -12.236 3.065 1.00 89.25 197 ARG A C 1
ATOM 1615 O O . ARG A 1 197 ? 11.558 -11.981 3.982 1.00 89.25 197 ARG A O 1
ATOM 1622 N N . HIS A 1 198 ? 13.648 -12.209 3.209 1.00 87.88 198 HIS A N 1
ATOM 1623 C CA . HIS A 1 198 ? 14.270 -11.930 4.508 1.00 87.88 198 HIS A CA 1
ATOM 1624 C C . HIS A 1 198 ? 13.960 -10.509 4.979 1.00 87.88 198 HIS A C 1
ATOM 1626 O O . HIS A 1 198 ? 13.588 -10.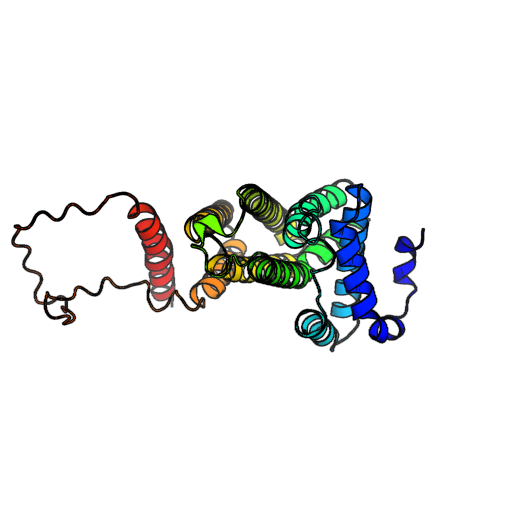321 6.135 1.00 87.88 198 HIS A O 1
ATOM 1632 N N . GLN A 1 199 ? 14.040 -9.534 4.070 1.00 89.12 199 GLN A N 1
ATOM 1633 C CA . GLN A 1 199 ? 13.711 -8.144 4.378 1.00 89.12 199 GLN A CA 1
ATOM 1634 C C . GLN A 1 199 ? 12.224 -7.995 4.709 1.00 89.12 199 GLN A C 1
ATOM 1636 O O . GLN A 1 199 ? 11.877 -7.460 5.753 1.00 89.12 199 GLN A O 1
ATOM 1641 N N . ILE A 1 200 ? 11.333 -8.570 3.895 1.00 93.62 200 ILE A N 1
ATOM 1642 C CA . ILE A 1 200 ? 9.887 -8.486 4.155 1.00 93.62 200 ILE A CA 1
ATOM 1643 C C . ILE A 1 200 ? 9.489 -9.202 5.460 1.00 93.62 200 ILE A C 1
ATOM 1645 O O . ILE A 1 200 ? 8.613 -8.729 6.178 1.00 93.62 200 ILE A O 1
ATOM 1649 N N . MET A 1 201 ? 10.147 -10.312 5.813 1.00 89.69 201 MET A N 1
ATOM 1650 C CA . MET A 1 201 ? 9.915 -11.000 7.091 1.00 89.69 201 MET A CA 1
ATOM 1651 C C . MET A 1 201 ? 10.410 -10.195 8.296 1.00 89.69 201 MET A C 1
ATOM 1653 O O . MET A 1 201 ? 9.795 -10.260 9.359 1.00 89.69 201 MET A O 1
ATOM 1657 N N . LYS A 1 202 ? 11.498 -9.430 8.149 1.00 93.06 202 LYS A N 1
ATOM 1658 C CA . LYS A 1 202 ? 11.965 -8.501 9.185 1.00 93.06 202 LYS A CA 1
ATOM 1659 C C . LYS A 1 202 ? 10.910 -7.422 9.452 1.00 93.06 202 LYS A C 1
ATOM 1661 O O . LYS A 1 202 ? 10.565 -7.200 10.611 1.00 93.06 202 LYS A O 1
ATOM 1666 N N . GLU A 1 203 ? 10.343 -6.839 8.398 1.00 93.75 203 GLU A N 1
ATOM 1667 C CA . GLU A 1 203 ? 9.267 -5.846 8.522 1.00 93.75 203 GLU A CA 1
ATOM 1668 C C . GLU A 1 203 ? 8.000 -6.448 9.138 1.00 93.75 203 GLU A C 1
ATOM 1670 O O . GLU A 1 203 ? 7.430 -5.890 10.073 1.00 93.75 203 GLU A O 1
ATOM 1675 N N . LEU A 1 204 ? 7.610 -7.654 8.712 1.00 93.94 204 LEU A N 1
ATOM 1676 C CA . LEU A 1 204 ? 6.508 -8.394 9.328 1.00 93.94 204 LEU A CA 1
ATOM 1677 C C . LEU A 1 204 ? 6.725 -8.603 10.834 1.00 93.94 204 LEU A C 1
ATOM 1679 O O . LEU A 1 204 ? 5.800 -8.422 11.628 1.00 93.94 204 LEU A O 1
ATOM 1683 N N . HIS A 1 205 ? 7.938 -8.986 11.236 1.00 92.62 205 HIS A N 1
ATOM 1684 C CA . HIS A 1 205 ? 8.273 -9.168 12.644 1.00 92.62 205 HIS A CA 1
ATOM 1685 C C . HIS A 1 205 ? 8.145 -7.856 13.429 1.00 92.62 205 HIS A C 1
ATOM 1687 O O . HIS A 1 205 ? 7.587 -7.866 14.527 1.00 92.62 205 HIS A O 1
ATOM 1693 N N . SER A 1 206 ? 8.608 -6.739 12.858 1.00 94.81 206 SER A N 1
ATOM 1694 C CA . SER A 1 206 ? 8.451 -5.402 13.443 1.00 94.81 206 SER A CA 1
ATOM 1695 C C . SER A 1 206 ? 6.973 -5.061 13.660 1.00 94.81 206 SER A C 1
ATOM 1697 O O . SER A 1 206 ? 6.558 -4.790 14.784 1.00 94.81 206 SER A O 1
ATOM 1699 N N . ILE A 1 207 ? 6.148 -5.210 12.618 1.00 95.88 207 ILE A N 1
ATOM 1700 C CA . ILE A 1 207 ? 4.702 -4.950 12.656 1.00 95.88 207 ILE A CA 1
ATOM 1701 C C . ILE A 1 207 ? 4.009 -5.775 13.752 1.00 95.88 207 ILE A C 1
ATOM 1703 O O . ILE A 1 207 ? 3.255 -5.232 14.562 1.00 95.88 207 ILE A O 1
ATOM 1707 N N . VAL A 1 208 ? 4.274 -7.086 13.815 1.00 94.38 208 VAL A N 1
ATOM 1708 C CA . VAL A 1 208 ? 3.680 -7.980 14.826 1.00 94.38 208 VAL A CA 1
ATOM 1709 C C . VAL A 1 208 ? 4.114 -7.591 16.236 1.00 94.38 208 VAL A C 1
ATOM 1711 O O . VAL A 1 208 ? 3.276 -7.540 17.137 1.00 94.38 208 VAL A O 1
ATOM 1714 N N . ARG A 1 209 ? 5.395 -7.264 16.430 1.00 94.19 209 ARG A N 1
ATOM 1715 C CA . ARG A 1 209 ? 5.917 -6.814 17.723 1.00 94.19 209 ARG A CA 1
ATOM 1716 C C . ARG A 1 209 ? 5.247 -5.517 18.180 1.00 94.19 209 ARG A C 1
ATOM 1718 O O . ARG A 1 209 ? 4.893 -5.401 19.352 1.00 94.19 209 ARG A O 1
ATOM 1725 N N . THR A 1 210 ? 5.033 -4.574 17.266 1.00 95.19 210 THR A N 1
ATOM 1726 C CA . THR A 1 210 ? 4.321 -3.325 17.554 1.00 95.19 210 THR A CA 1
ATOM 1727 C C . THR A 1 210 ? 2.871 -3.604 17.956 1.00 95.19 210 THR A C 1
ATOM 1729 O O . THR A 1 210 ? 2.421 -3.097 18.982 1.00 95.19 210 THR A O 1
ATOM 1732 N N . MET A 1 211 ? 2.155 -4.486 17.248 1.00 93.62 211 MET A N 1
ATOM 1733 C CA . MET A 1 211 ? 0.797 -4.892 17.647 1.00 93.62 211 MET A CA 1
ATOM 1734 C C . MET A 1 211 ? 0.755 -5.524 19.046 1.00 93.62 211 MET A C 1
ATOM 1736 O O . MET A 1 211 ? -0.136 -5.210 19.837 1.00 93.62 211 MET A O 1
ATOM 1740 N N . ASP A 1 212 ? 1.725 -6.387 19.366 1.00 91.56 212 ASP A N 1
ATOM 1741 C CA . ASP A 1 212 ? 1.818 -7.037 20.676 1.00 91.56 212 ASP A CA 1
ATOM 1742 C C . ASP A 1 212 ? 2.077 -6.021 21.802 1.00 91.56 212 ASP A C 1
ATOM 1744 O O . ASP A 1 212 ? 1.483 -6.142 22.873 1.00 91.56 212 ASP A O 1
ATOM 1748 N N . SER A 1 213 ? 2.887 -4.982 21.556 1.00 93.62 213 SER A N 1
ATOM 1749 C CA . SER A 1 213 ? 3.155 -3.934 22.557 1.00 93.62 213 SER A CA 1
ATOM 1750 C C . SER A 1 213 ? 1.934 -3.088 22.931 1.00 93.62 213 SER A C 1
ATOM 1752 O O . SER A 1 213 ? 1.882 -2.569 24.043 1.00 93.62 213 SER A O 1
ATOM 1754 N N . VAL A 1 214 ? 0.929 -2.981 22.054 1.00 92.75 214 VAL A N 1
ATOM 1755 C CA . VAL A 1 214 ? -0.312 -2.245 22.353 1.00 92.75 214 VAL A CA 1
ATOM 1756 C C . VAL A 1 214 ? -1.210 -3.035 23.315 1.00 92.75 214 VAL A C 1
ATOM 1758 O O . VAL A 1 214 ? -1.989 -2.450 24.064 1.00 92.75 214 VAL A O 1
ATOM 1761 N N . GLY A 1 215 ? -1.143 -4.372 23.304 1.00 81.25 215 GLY A N 1
ATOM 1762 C CA . GLY A 1 215 ? -1.817 -5.249 24.278 1.00 81.25 215 GLY A CA 1
ATOM 1763 C C . GLY A 1 215 ? -3.358 -5.311 24.213 1.00 81.25 215 GLY A C 1
ATOM 1764 O O . GLY A 1 215 ? -3.981 -6.117 24.914 1.00 81.25 215 GLY A O 1
ATOM 1765 N N . SER A 1 216 ? -4.001 -4.515 23.352 1.00 88.94 216 SER A N 1
ATOM 1766 C CA . SER A 1 216 ? -5.464 -4.458 23.206 1.00 88.94 216 SER A CA 1
ATOM 1767 C C . SER A 1 216 ? -6.045 -5.699 22.509 1.00 88.94 216 SER A C 1
ATOM 1769 O O . SER A 1 216 ? -5.423 -6.310 21.636 1.00 88.94 216 SER A O 1
ATOM 1771 N N . ARG A 1 217 ? -7.285 -6.072 22.865 1.00 90.38 217 ARG A N 1
ATOM 1772 C CA . ARG A 1 217 ? -8.026 -7.176 22.223 1.00 90.38 217 ARG A CA 1
ATOM 1773 C C . ARG A 1 217 ? -8.157 -6.972 20.710 1.00 90.38 217 ARG A C 1
ATOM 1775 O O . ARG A 1 217 ? -8.024 -7.937 19.964 1.00 90.38 217 ARG A O 1
ATOM 1782 N N . ASN A 1 218 ? -8.365 -5.734 20.261 1.00 90.00 218 ASN A N 1
ATOM 1783 C CA . ASN A 1 218 ? -8.511 -5.416 18.838 1.00 90.00 218 ASN A CA 1
ATOM 1784 C C . ASN A 1 218 ? -7.220 -5.705 18.062 1.00 90.00 218 ASN A C 1
ATOM 1786 O O . ASN A 1 218 ? -7.265 -6.303 16.993 1.00 90.00 218 ASN A O 1
ATOM 1790 N N . PHE A 1 219 ? -6.062 -5.387 18.643 1.00 93.00 219 PHE A N 1
ATOM 1791 C CA . PHE A 1 219 ? -4.761 -5.652 18.022 1.00 93.00 219 PHE A CA 1
ATOM 1792 C C . PHE A 1 219 ? -4.430 -7.140 17.942 1.00 93.00 219 PHE A C 1
ATOM 1794 O O . PHE A 1 219 ? -3.792 -7.570 16.986 1.00 93.00 219 PHE A O 1
ATOM 1801 N N . ARG A 1 220 ? -4.939 -7.956 18.874 1.00 93.12 220 ARG A N 1
ATOM 1802 C CA . ARG A 1 220 ? -4.872 -9.419 18.738 1.00 93.12 220 ARG A CA 1
ATOM 1803 C C . ARG A 1 220 ? -5.671 -9.901 17.529 1.00 93.12 220 ARG A C 1
ATOM 1805 O O . ARG A 1 220 ? -5.167 -10.719 16.771 1.00 93.12 220 ARG A O 1
ATOM 1812 N N . ILE A 1 221 ? -6.877 -9.367 17.316 1.00 93.44 221 ILE A N 1
ATOM 1813 C CA . ILE A 1 221 ? -7.698 -9.693 16.138 1.00 93.44 221 ILE A CA 1
ATOM 1814 C C . ILE A 1 221 ? -6.976 -9.264 14.855 1.00 93.44 221 ILE A C 1
ATOM 1816 O O . ILE A 1 221 ? -6.806 -10.089 13.963 1.00 93.44 221 ILE A O 1
ATOM 1820 N N . TYR A 1 222 ? -6.471 -8.028 14.788 1.00 95.50 222 TYR A N 1
ATOM 1821 C CA . TYR A 1 222 ? -5.717 -7.538 13.627 1.00 95.50 222 TYR A CA 1
ATOM 1822 C C . TYR A 1 222 ? -4.485 -8.394 13.329 1.00 95.50 222 TYR A C 1
ATOM 1824 O O . TYR A 1 222 ? -4.249 -8.744 12.171 1.00 95.50 222 TYR A O 1
ATOM 1832 N N . LYS A 1 223 ? -3.745 -8.801 14.367 1.00 94.25 223 LYS A N 1
ATOM 1833 C CA . LYS A 1 223 ? -2.619 -9.730 14.250 1.00 94.25 223 LYS A CA 1
ATOM 1834 C C . LYS A 1 223 ? -3.055 -11.072 13.665 1.00 94.25 223 LYS A C 1
ATOM 1836 O O . LYS A 1 223 ? -2.410 -11.553 12.737 1.00 94.25 223 LYS A O 1
ATOM 1841 N N . PHE A 1 224 ? -4.138 -11.669 14.165 1.00 92.38 224 PHE A N 1
ATOM 1842 C CA . PHE A 1 224 ? -4.636 -12.944 13.643 1.00 92.38 224 PHE A CA 1
ATOM 1843 C C . PHE A 1 224 ? -5.103 -12.839 12.191 1.00 92.38 224 PHE A C 1
ATOM 1845 O O . PHE A 1 224 ? -4.768 -13.705 11.388 1.00 92.38 224 PHE A O 1
ATOM 1852 N N . GLU A 1 225 ? -5.816 -11.775 11.825 1.00 93.56 225 GLU A N 1
ATOM 1853 C CA . GLU A 1 225 ? -6.244 -11.542 10.442 1.00 93.56 225 GLU A CA 1
ATOM 1854 C C . GLU A 1 225 ? -5.059 -11.363 9.494 1.00 93.56 225 GLU A C 1
ATOM 1856 O O . GLU A 1 225 ? -5.024 -11.958 8.415 1.00 93.56 225 GLU A O 1
ATOM 1861 N N . LEU A 1 226 ? -4.063 -10.583 9.916 1.00 93.81 226 LEU A N 1
ATOM 1862 C CA . LEU A 1 226 ? -2.846 -10.363 9.149 1.00 93.81 226 LEU A CA 1
ATOM 1863 C C . LEU A 1 226 ? -2.088 -11.677 8.938 1.00 93.81 226 LEU A C 1
ATOM 1865 O O . LEU A 1 226 ? -1.736 -12.014 7.808 1.00 93.81 226 LEU A O 1
ATOM 1869 N N . LEU A 1 227 ? -1.891 -12.457 10.004 1.00 90.81 227 LEU A N 1
ATOM 1870 C CA . LEU A 1 227 ? -1.229 -13.758 9.922 1.00 90.81 227 LEU A CA 1
ATOM 1871 C C . LEU A 1 227 ? -2.025 -14.751 9.070 1.00 90.81 227 LEU A C 1
ATOM 1873 O O . LEU A 1 227 ? -1.423 -15.472 8.283 1.00 90.81 227 LEU A O 1
ATOM 1877 N N . HIS A 1 228 ? -3.356 -14.757 9.157 1.00 89.75 228 HIS A N 1
ATOM 1878 C CA . HIS A 1 228 ? -4.212 -15.625 8.346 1.00 89.75 228 HIS A CA 1
ATOM 1879 C C . HIS A 1 228 ? -4.061 -15.359 6.839 1.00 89.75 228 HIS A C 1
ATOM 1881 O O . HIS A 1 228 ? -3.969 -16.288 6.036 1.00 89.75 228 HIS A O 1
ATOM 1887 N N . VAL A 1 229 ? -3.981 -14.089 6.430 1.00 89.38 229 VAL A N 1
ATOM 1888 C CA . VAL A 1 229 ? -3.734 -13.739 5.021 1.00 89.38 229 VAL A CA 1
ATOM 1889 C C . VAL A 1 229 ? -2.365 -14.248 4.556 1.00 89.38 229 VAL A C 1
ATOM 1891 O O . VAL A 1 229 ? -2.238 -14.739 3.426 1.00 89.38 229 VAL A O 1
ATOM 1894 N N . LEU A 1 230 ? -1.3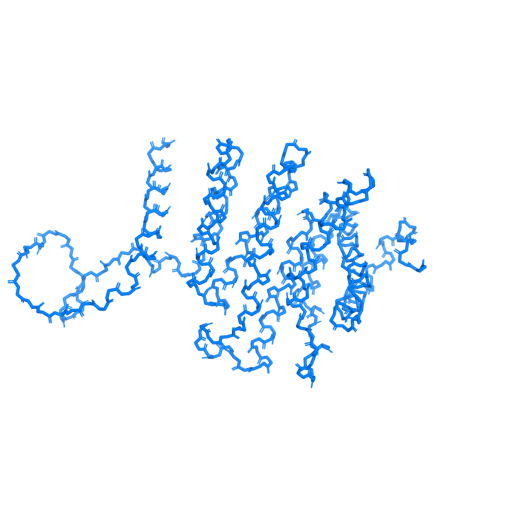52 -14.149 5.421 1.00 87.94 230 LEU A N 1
ATOM 1895 C CA . LEU A 1 230 ? 0.023 -14.553 5.125 1.00 87.94 230 LEU A CA 1
ATOM 1896 C C . LEU A 1 230 ? 0.198 -16.072 5.078 1.00 87.94 230 LEU A C 1
ATOM 1898 O O . LEU A 1 230 ? 0.879 -16.558 4.179 1.00 87.94 230 LEU A O 1
ATOM 1902 N N . THR A 1 231 ? -0.450 -16.829 5.967 1.00 80.00 231 THR A N 1
ATOM 1903 C CA . THR A 1 231 ? -0.407 -18.302 5.946 1.00 80.00 231 THR A CA 1
ATOM 1904 C C . THR A 1 231 ? -1.080 -18.884 4.705 1.00 80.00 231 THR A C 1
ATOM 1906 O O . THR A 1 231 ? -0.697 -19.956 4.248 1.00 80.00 231 THR A O 1
ATOM 1909 N N . GLY A 1 232 ? -2.018 -18.160 4.089 1.00 73.88 232 GLY A N 1
ATOM 1910 C CA . GLY A 1 232 ? -2.591 -18.505 2.786 1.00 73.88 232 GLY A CA 1
ATOM 1911 C C . GLY A 1 232 ? -1.680 -18.216 1.581 1.00 73.88 232 GLY A C 1
ATOM 1912 O O . GLY A 1 232 ? -2.164 -18.180 0.446 1.00 73.88 232 GLY A O 1
ATOM 1913 N N . HIS A 1 233 ? -0.400 -17.889 1.771 1.00 68.44 233 HIS A N 1
ATOM 1914 C CA . HIS A 1 233 ? 0.561 -17.701 0.679 1.00 68.44 233 HIS A CA 1
ATOM 1915 C C . HIS A 1 233 ? 1.074 -19.046 0.165 1.00 68.44 233 HIS A C 1
ATOM 1917 O O . HIS A 1 233 ? 1.373 -19.946 0.944 1.00 68.44 233 HIS A O 1
ATOM 1923 N N . GLU A 1 234 ? 1.183 -19.164 -1.163 1.00 55.81 234 GLU A N 1
ATOM 1924 C CA . GLU A 1 234 ? 1.438 -20.406 -1.922 1.00 55.81 234 GLU A CA 1
ATOM 1925 C C . GLU A 1 234 ? 2.683 -21.189 -1.467 1.00 55.81 234 GLU A C 1
ATOM 1927 O O . GLU A 1 234 ? 2.858 -22.356 -1.807 1.00 55.81 234 GLU A O 1
ATOM 1932 N N . HIS A 1 235 ? 3.554 -20.563 -0.677 1.00 54.00 235 HIS A N 1
ATOM 1933 C CA . HIS A 1 235 ? 4.788 -21.149 -0.172 1.00 54.00 235 HIS A CA 1
ATOM 1934 C C . HIS A 1 235 ? 4.781 -21.496 1.323 1.00 54.00 235 HIS A C 1
ATOM 1936 O O . HIS A 1 235 ? 5.823 -21.906 1.826 1.00 54.00 235 HIS A O 1
ATOM 1942 N N . TRP A 1 236 ? 3.652 -21.391 2.028 1.00 50.59 236 TRP A N 1
ATOM 1943 C CA . TRP A 1 236 ? 3.582 -21.729 3.459 1.00 50.59 236 TRP A CA 1
ATOM 1944 C C . TRP A 1 236 ? 3.200 -23.192 3.718 1.00 50.59 236 TRP A C 1
ATOM 1946 O O . TRP A 1 236 ? 3.499 -23.719 4.784 1.00 50.59 236 TRP A O 1
ATOM 1956 N N . ILE A 1 237 ? 2.646 -23.886 2.718 1.00 45.09 237 ILE A N 1
ATOM 1957 C CA . ILE A 1 237 ? 2.378 -25.331 2.782 1.00 45.09 237 ILE A CA 1
ATOM 1958 C C . ILE A 1 237 ? 3.669 -26.179 2.633 1.00 45.09 237 ILE A C 1
ATOM 1960 O O . ILE A 1 237 ? 3.767 -27.197 3.313 1.00 45.09 237 ILE A O 1
ATOM 1964 N N . PRO A 1 238 ? 4.716 -25.779 1.874 1.00 42.97 238 PRO A N 1
ATOM 1965 C CA . PRO A 1 238 ? 5.987 -26.512 1.845 1.00 42.97 238 PRO A CA 1
ATOM 1966 C C . PRO A 1 238 ? 7.096 -25.914 2.739 1.00 42.97 238 PRO A C 1
ATOM 1968 O O . PRO A 1 238 ? 8.266 -25.972 2.363 1.00 42.97 238 PRO A O 1
ATOM 1971 N N . LEU A 1 239 ? 6.782 -25.328 3.905 1.00 47.47 239 LEU A N 1
ATOM 1972 C CA . LEU A 1 239 ? 7.816 -24.744 4.784 1.00 47.47 239 LEU A CA 1
ATOM 1973 C C . LEU A 1 239 ? 7.738 -25.106 6.273 1.00 47.47 239 LEU A C 1
ATOM 1975 O O . LEU A 1 239 ? 8.371 -24.426 7.075 1.00 47.47 239 LEU A O 1
ATOM 1979 N N . CYS A 1 240 ? 7.042 -26.176 6.668 1.00 47.03 240 CYS A N 1
ATOM 1980 C CA . CYS A 1 240 ? 6.996 -26.588 8.080 1.00 47.03 240 CYS A CA 1
ATOM 1981 C C . CYS A 1 240 ? 6.901 -28.109 8.306 1.00 47.03 240 CYS A C 1
ATOM 1983 O O . CYS A 1 240 ? 6.026 -28.561 9.027 1.00 47.03 240 CYS A O 1
ATOM 1985 N N . LEU A 1 241 ? 7.839 -28.892 7.768 1.00 46.78 241 LEU A N 1
ATOM 1986 C CA . LEU A 1 241 ? 8.455 -30.006 8.507 1.00 46.78 241 LEU A CA 1
ATOM 1987 C C . LEU A 1 241 ? 9.839 -30.265 7.891 1.00 46.78 241 LEU A C 1
ATOM 1989 O O . LEU A 1 241 ? 9.921 -30.401 6.669 1.00 46.78 241 LEU A O 1
ATOM 1993 N N . PRO A 1 242 ? 10.933 -30.343 8.672 1.00 47.12 242 PRO A N 1
ATOM 1994 C CA . PRO A 1 242 ? 12.120 -31.031 8.194 1.00 47.12 242 PRO A CA 1
ATOM 1995 C C . PRO A 1 242 ? 11.707 -32.473 7.872 1.00 47.12 242 PRO A C 1
ATOM 1997 O O . PRO A 1 242 ? 11.519 -33.293 8.766 1.00 47.12 242 PRO A O 1
ATOM 2000 N N . LEU A 1 243 ? 11.511 -32.772 6.588 1.00 51.00 243 LEU A N 1
ATOM 2001 C CA . LEU A 1 243 ? 11.464 -34.145 6.110 1.00 51.00 243 LEU A CA 1
ATOM 2002 C C . LEU A 1 243 ? 12.895 -34.660 6.220 1.00 51.00 243 LEU A C 1
ATOM 2004 O O . LEU A 1 243 ? 13.736 -34.367 5.374 1.00 51.00 243 LEU A O 1
ATOM 2008 N N . LEU A 1 244 ? 13.191 -35.362 7.312 1.00 55.91 244 LEU A N 1
ATOM 2009 C CA . LEU A 1 244 ? 14.398 -36.170 7.390 1.00 55.91 244 LEU A CA 1
ATOM 2010 C C . LEU A 1 244 ? 14.256 -37.243 6.315 1.00 55.91 244 LEU A C 1
ATOM 2012 O O . LEU A 1 244 ? 13.403 -38.118 6.425 1.00 55.91 244 LEU A O 1
ATOM 2016 N N . THR A 1 245 ? 15.027 -37.126 5.242 1.00 56.44 245 THR A N 1
ATOM 2017 C CA . THR A 1 245 ? 15.116 -38.158 4.212 1.00 56.44 245 THR A CA 1
ATOM 2018 C C . THR A 1 245 ? 16.414 -38.925 4.386 1.00 56.44 245 THR A C 1
ATOM 2020 O O . THR A 1 245 ? 17.460 -38.312 4.604 1.00 56.44 245 THR A O 1
ATOM 2023 N N . ASP A 1 246 ? 16.368 -40.250 4.277 1.00 66.81 246 ASP A N 1
ATOM 2024 C CA . ASP A 1 246 ? 17.590 -41.051 4.221 1.00 66.81 246 ASP A CA 1
ATOM 2025 C C . ASP A 1 246 ? 18.382 -40.778 2.919 1.00 66.81 246 ASP A C 1
ATOM 2027 O O . ASP A 1 246 ? 17.934 -40.070 2.012 1.00 66.81 246 ASP A O 1
ATOM 2031 N N . LYS A 1 247 ? 19.572 -41.379 2.797 1.00 69.00 247 LYS A N 1
ATOM 2032 C CA . LYS A 1 247 ? 20.421 -41.306 1.588 1.00 69.00 247 LYS A CA 1
ATOM 2033 C C . LYS A 1 247 ? 19.773 -41.879 0.313 1.00 69.00 247 LYS A C 1
ATOM 2035 O O . LYS A 1 247 ? 20.358 -41.761 -0.759 1.00 69.00 247 LYS A O 1
ATOM 2040 N N . TYR 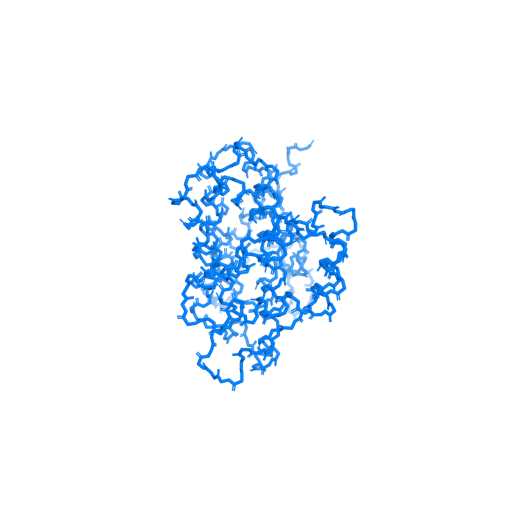A 1 248 ? 18.602 -42.502 0.428 1.00 67.44 248 TYR A N 1
ATOM 2041 C CA . TYR A 1 248 ? 17.820 -43.087 -0.657 1.00 67.44 248 TYR A CA 1
ATOM 2042 C C . TYR A 1 248 ? 16.525 -42.299 -0.939 1.00 67.44 248 TYR A C 1
ATOM 2044 O O . TYR A 1 248 ? 15.757 -42.693 -1.813 1.00 67.44 248 TYR A O 1
ATOM 2052 N N . GLY A 1 249 ? 16.293 -41.172 -0.253 1.00 54.28 249 GLY A N 1
ATOM 2053 C CA . GLY A 1 249 ? 15.130 -40.305 -0.455 1.00 54.28 249 GLY A CA 1
ATOM 2054 C C . GLY A 1 249 ? 13.866 -40.728 0.303 1.00 54.28 249 GLY A C 1
ATOM 2055 O O . GLY A 1 249 ? 12.800 -40.171 0.045 1.00 54.28 249 GLY A O 1
ATOM 2056 N N . ASN A 1 250 ? 13.954 -41.673 1.243 1.00 64.69 250 ASN A N 1
ATOM 2057 C CA . ASN A 1 250 ? 12.806 -42.129 2.028 1.00 64.69 250 ASN A CA 1
ATOM 2058 C C . ASN A 1 250 ? 12.563 -41.231 3.240 1.00 64.69 250 ASN A C 1
ATOM 2060 O O . ASN A 1 250 ? 13.494 -40.909 3.974 1.00 64.69 250 ASN A O 1
ATOM 2064 N N . VAL A 1 251 ? 11.300 -40.883 3.495 1.00 63.00 251 VAL A N 1
ATOM 2065 C CA . VAL A 1 251 ? 10.893 -40.065 4.647 1.00 63.00 251 VAL A CA 1
ATOM 2066 C C . VAL A 1 251 ? 11.033 -40.860 5.951 1.00 63.00 251 VAL A C 1
ATOM 2068 O O . VAL A 1 251 ? 10.295 -41.819 6.180 1.00 63.00 251 VAL A O 1
ATOM 2071 N N . MET A 1 252 ? 11.944 -40.436 6.825 1.00 56.09 252 MET A N 1
ATOM 2072 C CA . MET A 1 252 ? 12.158 -41.004 8.156 1.00 56.09 252 MET A CA 1
ATOM 2073 C C . MET A 1 252 ? 11.039 -40.544 9.101 1.00 56.09 252 MET A C 1
ATOM 2075 O O . MET A 1 252 ? 10.844 -39.347 9.318 1.00 56.09 252 MET A O 1
ATOM 2079 N N . ARG A 1 253 ? 10.284 -41.495 9.661 1.00 54.84 253 ARG A N 1
ATOM 2080 C CA . ARG A 1 253 ? 9.262 -41.247 10.692 1.00 54.84 253 ARG A CA 1
ATOM 2081 C C . ARG A 1 253 ? 9.887 -41.463 12.072 1.00 54.84 253 ARG A C 1
ATOM 2083 O O . ARG A 1 253 ? 10.716 -42.350 12.228 1.00 54.84 253 ARG A O 1
ATOM 2090 N N . GLY A 1 254 ? 9.522 -40.618 13.039 1.00 48.09 254 GLY A N 1
ATOM 2091 C CA . GLY A 1 254 ? 10.240 -40.363 14.301 1.00 48.09 254 GLY A CA 1
ATOM 2092 C C . GLY A 1 254 ? 10.477 -41.536 15.262 1.00 48.09 254 GLY A C 1
ATOM 2093 O O . GLY A 1 254 ? 11.086 -41.321 16.304 1.00 48.09 254 GLY A O 1
ATOM 2094 N N . ASP A 1 255 ? 10.081 -42.757 14.913 1.00 48.06 255 ASP A N 1
ATOM 2095 C CA . ASP A 1 255 ? 10.233 -43.946 15.757 1.00 48.06 255 ASP A CA 1
ATOM 2096 C C . ASP A 1 255 ? 11.655 -44.546 15.707 1.00 48.06 255 ASP A C 1
ATOM 2098 O O . ASP A 1 255 ? 11.951 -45.501 16.420 1.00 48.06 255 ASP A O 1
ATOM 2102 N N . SER A 1 256 ? 12.558 -43.995 14.882 1.00 42.66 256 SER A N 1
ATOM 2103 C CA . SER A 1 256 ? 13.910 -44.535 14.656 1.00 42.66 256 SER A CA 1
ATOM 2104 C C . SER A 1 256 ? 15.054 -43.539 14.896 1.00 42.66 256 SER A C 1
ATOM 2106 O O . SER A 1 256 ? 16.136 -43.700 14.328 1.00 42.66 256 SER A O 1
ATOM 2108 N N . ILE A 1 257 ? 14.847 -42.482 15.688 1.00 42.19 257 ILE A N 1
ATOM 2109 C CA . ILE A 1 257 ? 15.908 -41.504 15.986 1.00 42.19 257 ILE A CA 1
ATOM 2110 C C . ILE A 1 257 ? 16.747 -42.010 17.170 1.00 42.19 257 ILE A C 1
ATOM 2112 O O . ILE A 1 257 ? 16.540 -41.612 18.312 1.00 42.19 257 ILE A O 1
ATOM 2116 N N . ILE A 1 258 ? 17.713 -42.888 16.892 1.00 35.31 258 ILE A N 1
ATOM 2117 C CA . ILE A 1 258 ? 18.850 -43.129 17.792 1.00 35.31 258 ILE A CA 1
ATOM 2118 C C . ILE A 1 258 ? 19.944 -42.139 17.386 1.00 35.31 258 ILE A C 1
ATOM 2120 O O . ILE A 1 258 ? 20.441 -42.172 16.260 1.00 35.31 258 ILE A O 1
ATOM 2124 N N . PHE A 1 259 ? 20.271 -41.207 18.282 1.00 38.44 259 PHE A N 1
ATOM 2125 C CA . PHE A 1 259 ? 21.328 -40.219 18.072 1.00 38.44 259 PHE A CA 1
ATOM 2126 C C . PHE A 1 259 ? 22.689 -40.854 18.374 1.00 38.44 259 PHE A C 1
ATOM 2128 O O . PHE A 1 259 ? 23.277 -40.604 19.421 1.00 38.44 259 PHE A O 1
ATOM 2135 N N . ASP A 1 260 ? 23.189 -41.670 17.449 1.00 28.16 260 ASP A N 1
ATOM 2136 C CA . ASP A 1 260 ? 24.589 -42.084 17.466 1.00 28.16 260 ASP A CA 1
ATOM 2137 C C . ASP A 1 260 ? 25.401 -41.093 16.634 1.00 28.16 260 ASP A C 1
ATOM 2139 O O . ASP A 1 260 ? 25.322 -41.018 15.405 1.00 28.16 260 ASP A O 1
ATOM 2143 N N . GLY A 1 261 ? 26.142 -40.247 17.345 1.00 42.53 261 GLY A N 1
ATOM 2144 C CA . GLY A 1 261 ? 27.001 -39.243 16.748 1.00 42.53 261 GLY A CA 1
ATOM 2145 C C . GLY A 1 261 ? 28.132 -39.878 15.949 1.00 42.53 261 GLY A C 1
ATOM 2146 O O . GLY A 1 261 ? 28.954 -40.576 16.522 1.00 42.53 261 GLY A O 1
ATOM 2147 N N . LEU A 1 262 ? 28.201 -39.570 14.649 1.00 36.81 262 LEU A N 1
ATOM 2148 C CA . LEU A 1 262 ? 29.429 -39.444 13.847 1.00 36.81 262 LEU A CA 1
ATOM 2149 C C . LEU A 1 262 ? 29.066 -39.070 12.401 1.00 36.81 262 LEU A C 1
ATOM 2151 O O . LEU A 1 262 ? 28.698 -39.924 11.603 1.00 36.81 262 LEU A O 1
ATOM 2155 N N . SER A 1 263 ? 29.178 -37.781 12.061 1.00 27.38 263 SER A N 1
ATOM 2156 C CA . SER A 1 263 ? 29.455 -37.279 10.701 1.00 27.38 263 SER A CA 1
ATOM 2157 C C . SER A 1 263 ? 29.445 -35.746 10.703 1.00 27.38 263 SER A C 1
ATOM 2159 O O . SER A 1 263 ? 28.411 -35.103 10.890 1.00 27.38 263 SER A O 1
ATOM 2161 N N . SER A 1 264 ? 30.617 -35.148 10.500 1.00 31.42 264 SER A N 1
ATOM 2162 C CA . SER A 1 264 ? 30.840 -33.706 10.444 1.00 31.42 264 SER A CA 1
ATOM 2163 C C . SER A 1 264 ? 30.370 -33.103 9.115 1.00 31.42 264 SER A C 1
ATOM 2165 O O . SER A 1 264 ? 31.156 -32.834 8.213 1.00 31.42 264 SER A O 1
ATOM 2167 N N . GLN A 1 265 ? 29.086 -32.774 9.008 1.00 29.47 265 GLN A N 1
ATOM 2168 C CA . GLN A 1 265 ? 28.672 -31.698 8.107 1.00 29.47 265 GLN A CA 1
ATOM 2169 C C . GLN A 1 265 ? 28.421 -30.452 8.943 1.00 29.47 265 GLN A C 1
ATOM 2171 O O . GLN A 1 265 ? 27.417 -30.359 9.637 1.00 29.47 265 GLN A O 1
ATOM 2176 N N . LYS A 1 266 ? 29.359 -29.494 8.903 1.00 24.34 266 LYS A N 1
ATOM 2177 C CA . LYS A 1 266 ? 29.141 -28.145 9.443 1.00 24.34 266 LYS A CA 1
ATOM 2178 C C . LYS A 1 266 ? 28.006 -27.493 8.640 1.00 24.34 266 LYS A C 1
ATOM 2180 O O . LYS A 1 266 ? 28.241 -27.146 7.481 1.00 24.34 266 LYS A O 1
ATOM 2185 N N . PRO A 1 267 ? 26.813 -27.260 9.213 1.00 29.83 267 PRO A N 1
ATOM 2186 C CA . PRO A 1 267 ? 25.820 -26.421 8.570 1.00 29.83 267 PRO A CA 1
ATOM 2187 C C . PRO A 1 267 ? 26.300 -24.977 8.720 1.00 29.83 267 PRO A C 1
ATOM 2189 O O . PRO A 1 267 ? 26.627 -24.527 9.819 1.00 29.83 267 PRO A O 1
ATOM 2192 N N . THR A 1 268 ? 26.359 -24.223 7.628 1.00 32.88 268 THR A N 1
ATOM 2193 C CA . THR A 1 268 ? 26.610 -22.780 7.676 1.00 32.88 268 THR A CA 1
ATOM 2194 C C . THR A 1 268 ? 25.534 -22.105 8.536 1.00 32.88 268 THR A C 1
ATOM 2196 O O . THR A 1 268 ? 24.369 -22.025 8.150 1.00 32.88 268 THR A O 1
ATOM 2199 N N . VAL A 1 269 ? 25.926 -21.616 9.715 1.00 40.12 269 VAL A N 1
ATOM 2200 C CA . VAL A 1 269 ? 25.066 -21.162 10.833 1.00 40.12 269 VAL A CA 1
ATOM 2201 C C . VAL A 1 269 ? 24.253 -19.880 10.542 1.00 40.12 269 VAL A C 1
ATOM 2203 O O . VAL A 1 269 ? 23.581 -19.344 11.416 1.00 40.12 269 VAL A O 1
ATOM 2206 N N . LYS A 1 270 ? 24.222 -19.356 9.312 1.00 37.22 270 LYS A N 1
ATOM 2207 C CA . LYS A 1 270 ? 23.737 -17.982 9.082 1.00 37.22 270 LYS A CA 1
ATOM 2208 C C . LYS A 1 270 ? 22.216 -17.782 8.958 1.00 37.22 270 LYS A C 1
ATOM 2210 O O . LYS A 1 270 ? 21.790 -16.638 9.013 1.00 37.22 270 LYS A O 1
ATOM 2215 N N . ASN A 1 271 ? 21.395 -18.837 8.872 1.00 42.12 271 ASN A N 1
ATOM 2216 C CA . ASN A 1 271 ? 19.946 -18.701 8.602 1.00 42.12 271 ASN A CA 1
ATOM 2217 C C . ASN A 1 271 ? 18.989 -19.288 9.654 1.00 42.12 271 ASN A C 1
ATOM 2219 O O . ASN A 1 271 ? 17.771 -19.171 9.514 1.00 42.12 271 ASN A O 1
ATOM 2223 N N . TRP A 1 272 ? 19.507 -19.857 10.745 1.00 35.38 272 TRP A N 1
ATOM 2224 C CA . TRP A 1 272 ? 18.677 -20.553 11.736 1.00 35.38 272 TRP A CA 1
ATOM 2225 C C . TRP A 1 272 ? 17.803 -19.618 12.571 1.00 35.38 272 TRP A C 1
ATOM 2227 O O . TRP A 1 272 ? 16.697 -19.994 12.937 1.00 35.38 272 TRP A O 1
ATOM 2237 N N . ARG A 1 273 ? 18.241 -18.378 12.819 1.00 40.25 273 ARG A N 1
ATOM 2238 C CA . ARG A 1 273 ? 17.469 -17.409 13.616 1.00 40.25 273 ARG A CA 1
ATOM 2239 C C . ARG A 1 273 ? 16.161 -16.983 12.943 1.00 40.25 273 ARG A C 1
ATOM 2241 O O . ARG A 1 273 ? 15.156 -16.866 13.628 1.00 40.25 273 ARG A O 1
ATOM 2248 N N . CYS A 1 274 ? 16.143 -16.810 11.620 1.00 42.00 274 CYS A N 1
ATOM 2249 C CA . CYS A 1 274 ? 14.919 -16.446 10.892 1.00 42.00 274 CYS A CA 1
ATOM 2250 C C . CYS A 1 274 ? 13.913 -17.602 10.857 1.00 42.00 274 CYS A C 1
ATOM 2252 O O . CYS A 1 274 ? 12.716 -17.380 11.004 1.00 42.00 274 CYS A O 1
ATOM 2254 N N . TRP A 1 275 ? 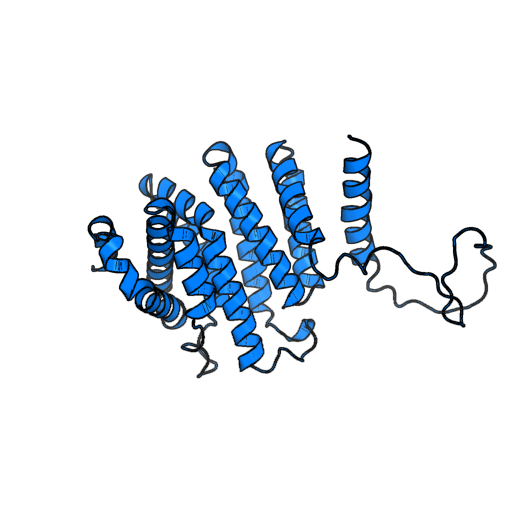14.409 -18.834 10.714 1.00 41.62 275 TRP A N 1
ATOM 2255 C CA . TRP A 1 275 ? 13.580 -20.038 10.758 1.00 41.62 275 TRP A CA 1
ATOM 2256 C C . TRP A 1 275 ? 13.068 -20.319 12.168 1.00 41.62 275 TRP A C 1
ATOM 2258 O O . TRP A 1 275 ? 11.923 -20.719 12.311 1.00 41.62 275 TRP A O 1
ATOM 2268 N N . TRP A 1 276 ? 13.856 -20.024 13.204 1.00 40.19 276 TRP A N 1
ATOM 2269 C CA . TRP A 1 276 ? 13.403 -20.058 14.594 1.00 40.19 276 TRP A CA 1
ATOM 2270 C C . TRP A 1 276 ? 12.339 -19.005 14.887 1.00 40.19 276 TRP A C 1
ATOM 2272 O O . TRP A 1 276 ? 11.354 -19.328 15.524 1.00 40.19 276 TRP A O 1
ATOM 2282 N N . ILE A 1 277 ? 12.478 -17.772 14.392 1.00 49.38 277 ILE A N 1
ATOM 2283 C CA . ILE A 1 277 ? 11.462 -16.724 14.580 1.00 49.38 277 ILE A CA 1
ATOM 2284 C C . ILE A 1 277 ? 10.166 -17.087 13.843 1.00 49.38 277 ILE A C 1
ATOM 2286 O O . ILE A 1 277 ? 9.093 -16.922 14.407 1.00 49.38 277 ILE A O 1
ATOM 2290 N N . LEU A 1 278 ? 10.241 -17.639 12.628 1.00 51.53 278 LEU A N 1
ATOM 2291 C CA . LEU A 1 278 ? 9.075 -18.149 11.893 1.00 51.53 278 LEU A CA 1
ATOM 2292 C C . LEU A 1 278 ? 8.453 -19.369 12.574 1.00 51.53 278 LEU A C 1
ATOM 2294 O O . LEU A 1 278 ? 7.241 -19.405 12.747 1.00 51.53 278 LEU A O 1
ATOM 2298 N N . PHE A 1 279 ? 9.260 -20.329 13.022 1.00 50.94 279 PHE A N 1
ATOM 2299 C CA . PHE A 1 279 ? 8.784 -21.469 13.798 1.00 50.94 279 PHE A CA 1
ATOM 2300 C C . PHE A 1 279 ? 8.168 -20.997 15.114 1.00 50.94 279 PHE A C 1
ATOM 2302 O O . PHE A 1 279 ? 7.118 -21.472 15.486 1.00 50.94 279 PHE A O 1
ATOM 2309 N N . GLN A 1 280 ? 8.707 -19.988 15.785 1.00 47.12 280 GLN A N 1
ATOM 2310 C CA . GLN A 1 280 ? 8.140 -19.474 17.028 1.00 47.12 280 GLN A CA 1
ATOM 2311 C C . GLN A 1 280 ? 6.892 -18.608 16.777 1.00 47.12 280 GLN A C 1
ATOM 2313 O O . GLN A 1 280 ? 5.940 -18.675 17.543 1.00 47.12 280 GLN A O 1
ATOM 2318 N N . ILE A 1 281 ? 6.808 -17.858 15.679 1.00 55.25 281 ILE A N 1
ATOM 2319 C CA . ILE A 1 281 ? 5.594 -17.109 15.316 1.00 55.25 281 ILE A CA 1
ATOM 2320 C C . ILE A 1 281 ? 4.482 -18.054 14.840 1.00 55.25 281 ILE A C 1
ATOM 2322 O O . ILE A 1 281 ? 3.316 -17.819 15.129 1.00 55.25 281 ILE A O 1
ATOM 2326 N N . ILE A 1 282 ? 4.816 -19.135 14.140 1.00 53.56 282 ILE A N 1
ATOM 2327 C CA . ILE A 1 282 ? 3.830 -20.089 13.625 1.00 53.56 282 ILE A CA 1
ATOM 2328 C C . ILE A 1 282 ? 3.511 -21.138 14.691 1.00 53.56 282 ILE A C 1
ATOM 2330 O O . ILE A 1 282 ? 2.369 -21.247 15.097 1.00 53.56 282 ILE A O 1
ATOM 2334 N N . PHE A 1 283 ? 4.489 -21.870 15.217 1.00 47.06 283 PHE A N 1
ATOM 2335 C CA . PHE A 1 283 ? 4.289 -22.937 16.204 1.00 47.06 283 PHE A CA 1
ATOM 2336 C C . PHE A 1 283 ? 3.716 -22.400 17.520 1.00 47.06 283 PHE A C 1
ATOM 2338 O O . PHE A 1 283 ? 2.709 -22.918 17.983 1.00 47.06 283 PHE A O 1
ATOM 2345 N N . THR A 1 284 ? 4.260 -21.319 18.095 1.00 50.25 284 THR A N 1
ATOM 2346 C CA . THR A 1 284 ? 3.756 -20.810 19.389 1.00 50.25 284 THR A CA 1
ATOM 2347 C C . THR A 1 284 ? 2.357 -20.203 19.273 1.00 50.25 284 THR A C 1
ATOM 2349 O O . THR A 1 284 ? 1.578 -20.322 20.211 1.00 50.25 284 THR A O 1
ATOM 2352 N N . TYR A 1 285 ? 1.994 -19.590 18.139 1.00 50.69 285 TYR A N 1
ATOM 2353 C CA . TYR A 1 285 ? 0.699 -18.904 18.003 1.00 50.69 285 TYR A CA 1
ATOM 2354 C C . TYR A 1 285 ? -0.373 -19.739 17.284 1.00 50.69 285 TYR A C 1
ATOM 2356 O O . TYR A 1 285 ? -1.554 -19.567 17.576 1.00 50.69 285 TYR A O 1
ATOM 2364 N N . PHE A 1 286 ? 0.004 -20.683 16.416 1.00 44.62 286 PHE A N 1
ATOM 2365 C CA . PHE A 1 286 ? -0.922 -21.637 15.794 1.00 44.62 286 PHE A CA 1
ATOM 2366 C C . PHE A 1 286 ? -1.339 -22.734 16.789 1.00 44.62 286 PHE A C 1
ATOM 2368 O O . PHE A 1 286 ? -2.529 -23.019 16.889 1.00 44.62 286 PHE A O 1
ATOM 2375 N N . LEU A 1 287 ? -0.419 -23.271 17.612 1.00 40.94 287 LEU A N 1
ATOM 2376 C CA . LEU A 1 287 ? -0.785 -24.198 18.702 1.00 40.94 287 LEU A CA 1
ATOM 2377 C C . LEU A 1 287 ? -1.541 -23.503 19.837 1.00 40.94 287 LEU A C 1
ATOM 2379 O O . LEU A 1 287 ? -2.492 -24.077 20.359 1.00 40.94 287 LEU A O 1
ATOM 2383 N N . ALA A 1 288 ? -1.192 -22.260 20.190 1.00 38.50 288 ALA A N 1
ATOM 2384 C CA . ALA A 1 288 ? -1.971 -21.513 21.180 1.00 38.50 288 ALA A CA 1
ATOM 2385 C C . ALA A 1 288 ? -3.414 -21.253 20.714 1.00 38.50 288 ALA A C 1
ATOM 2387 O O . ALA A 1 288 ? -4.323 -21.241 21.537 1.00 38.50 288 ALA A O 1
ATOM 2388 N N . SER A 1 289 ? -3.641 -21.093 19.405 1.00 39.66 289 SER A N 1
ATOM 2389 C CA . SER A 1 289 ? -4.985 -20.932 18.841 1.00 39.66 289 SER A CA 1
ATOM 2390 C C . SER A 1 289 ? -5.767 -22.249 18.753 1.00 39.66 289 SER A C 1
ATOM 2392 O O . SER A 1 289 ? -6.991 -22.196 18.757 1.00 39.66 289 SER A O 1
ATOM 2394 N N . LEU A 1 290 ? -5.091 -23.405 18.697 1.00 38.53 290 LEU A N 1
ATOM 2395 C CA . LEU A 1 290 ? -5.724 -24.731 18.757 1.00 38.53 290 LEU A CA 1
ATOM 2396 C C . LEU A 1 290 ? -6.032 -25.186 20.194 1.00 38.53 290 LEU A C 1
ATOM 2398 O O . LEU A 1 290 ? -6.953 -25.966 20.387 1.00 38.53 290 LEU A O 1
ATOM 2402 N N . CYS A 1 291 ? -5.300 -24.695 21.199 1.00 33.84 291 CYS A N 1
ATOM 2403 C CA . CYS A 1 291 ? -5.573 -24.978 22.617 1.00 33.84 291 CYS A CA 1
ATOM 2404 C C . CYS A 1 291 ? -6.649 -24.070 23.249 1.00 33.84 291 CYS A C 1
ATOM 2406 O O . CYS A 1 291 ? -6.969 -24.245 24.423 1.00 33.84 291 CYS A O 1
ATOM 2408 N N . LEU A 1 292 ? -7.173 -23.079 22.518 1.00 35.12 292 LEU A N 1
ATOM 2409 C CA . LEU A 1 292 ? -8.199 -22.130 22.989 1.00 35.12 292 LEU A CA 1
ATOM 2410 C C . LEU A 1 292 ? -9.566 -22.302 22.292 1.00 35.12 292 LEU A C 1
ATOM 2412 O O . LEU A 1 292 ? -10.441 -21.448 22.442 1.00 35.12 292 LEU A O 1
ATOM 2416 N N . THR A 1 293 ? -9.749 -23.407 21.567 1.00 35.56 293 THR A N 1
ATOM 2417 C CA . THR A 1 293 ? -11.044 -23.947 21.110 1.00 35.56 293 THR A CA 1
ATOM 2418 C C . THR A 1 293 ? -11.292 -25.277 21.790 1.00 35.56 293 THR A C 1
ATOM 2420 O O . THR A 1 293 ? -12.431 -25.489 22.253 1.00 35.56 293 THR A O 1
#

Foldseek 3Di:
DVLPCVVPDDLVVCLVCVLVLVQVLLLCLFPPPDLVSNLSSVLSVLVNLLCLVPVDPCSVVSLVCSLVPRQDQPNFPPDVPIDGSLLSLLQSLLVNLVVLVVDPDVSVVSLLSSLQCLLSSLSSSLSSLVVQCVVVVVQPPDQAPSDDPSSLVSNLSSLVSLLVSLLVCCVPRVPSSLNNLLSVLLSLLSCCVRHPVVSSLVSVVVSLVSLVVSVDPSSVVSSVSSVVSNCPRPCNVVQPDPQPADPVRDGDDPPPDDPDDDDDDDDPPDCVVSSVVVCCVCVVVVVVVVVVD

Organism: Meloidogyne enterolobii (NCBI:txid390850)

InterPro domains:
  IPR026791 Dedicator of cytokinesis [PTHR23317] (14-248)
  IPR060065 DOCK6-11, TPR domain [PF28208] (7-229)

Radius of gyration: 22.3 Å; chains: 1; bounding box: 54×70×45 Å